Protein AF-A0A0B1RRY6-F1 (afdb_monomer)

Mean predicted aligned error: 17.83 Å

Foldseek 3Di:
DDPVVLPPDPVNVLCVDDPCVVVVVVVVVVVVPVVPPDDDDDDDDDDDDDDDDDPPCPVSNVVVVVVVVVVVVVVVVVVVVVVVCVVVVVVVVVVVVVVVVLVVLVVVLVVLCVVVVHDCVVLVVLLVCQQPDADDPVSLVVSLVVCVVRQPDPSSVVSVVSVLVSQCPDPSGDPSSVVSSVSSVVVNVVVVVVVVVVVVVVPPDDDDDPDDDDDDDDDDDPDPPDDD

Structure (mmCIF, N/CA/C/O backbone):
data_AF-A0A0B1RRY6-F1
#
_entry.id   AF-A0A0B1RRY6-F1
#
loop_
_atom_site.group_PDB
_atom_site.id
_atom_site.type_symbol
_atom_site.label_atom_id
_atom_site.label_alt_id
_atom_site.label_comp_id
_atom_site.label_asym_id
_atom_site.label_entity_id
_atom_site.label_seq_id
_atom_site.pdbx_PDB_ins_code
_atom_site.Cartn_x
_atom_site.Cartn_y
_atom_site.Cartn_z
_atom_site.occupancy
_atom_site.B_iso_or_equiv
_atom_site.auth_seq_id
_atom_site.auth_comp_id
_atom_site.auth_asym_id
_atom_site.auth_atom_id
_atom_site.pdbx_PDB_model_num
ATOM 1 N N . MET A 1 1 ? -66.369 -30.069 52.723 1.00 47.31 1 MET A N 1
ATOM 2 C CA . MET A 1 1 ? -65.310 -30.251 51.704 1.00 47.31 1 MET A CA 1
ATOM 3 C C . MET A 1 1 ? -64.072 -30.739 52.435 1.00 47.31 1 MET A C 1
ATOM 5 O O . MET A 1 1 ? -63.622 -30.046 53.333 1.00 47.31 1 MET A O 1
ATOM 9 N N . THR A 1 2 ? -63.626 -31.964 52.160 1.00 53.09 2 THR A N 1
ATOM 10 C CA . THR A 1 2 ? -62.568 -32.661 52.904 1.00 53.09 2 THR A CA 1
ATOM 11 C C . THR A 1 2 ? -61.187 -32.166 52.479 1.00 53.09 2 THR A C 1
ATOM 13 O O . THR A 1 2 ? -60.919 -32.049 51.283 1.00 53.09 2 THR A O 1
ATOM 16 N N . MET A 1 3 ? -60.326 -31.866 53.458 1.00 61.69 3 MET A N 1
ATOM 17 C CA . MET A 1 3 ? -58.949 -31.381 53.258 1.00 61.69 3 MET A CA 1
ATOM 18 C C . MET A 1 3 ? -58.135 -32.246 52.278 1.00 61.69 3 MET A C 1
ATOM 20 O O . MET A 1 3 ? -57.266 -31.734 51.584 1.00 61.69 3 MET A O 1
ATOM 24 N N . GLU A 1 4 ? -58.481 -33.526 52.140 1.00 60.34 4 GLU A N 1
ATOM 25 C CA . GLU A 1 4 ? -57.865 -34.484 51.212 1.00 60.34 4 GLU A CA 1
ATOM 26 C C . GLU A 1 4 ? -57.998 -34.109 49.726 1.00 60.34 4 GLU A C 1
ATOM 28 O O . GLU A 1 4 ? -57.181 -34.532 48.919 1.00 60.34 4 GLU A O 1
ATOM 33 N N . LYS A 1 5 ? -58.991 -33.297 49.328 1.00 66.44 5 LYS A N 1
ATOM 34 C CA . LYS A 1 5 ? -59.139 -32.856 47.921 1.00 66.44 5 LYS A CA 1
ATOM 35 C C . LYS A 1 5 ? -58.285 -31.635 47.564 1.00 66.44 5 LYS A C 1
ATOM 37 O O . LYS A 1 5 ? -58.267 -31.219 46.405 1.00 66.44 5 LYS A O 1
ATOM 42 N N . GLN A 1 6 ? -57.660 -31.012 48.560 1.00 66.62 6 GLN A N 1
ATOM 43 C CA . GLN A 1 6 ? -56.849 -29.802 48.405 1.00 66.62 6 GLN A CA 1
ATOM 44 C C . GLN A 1 6 ? -55.351 -30.104 48.480 1.00 66.62 6 GLN A C 1
ATOM 46 O O . GLN A 1 6 ? -54.553 -29.306 47.986 1.00 66.62 6 GLN A O 1
ATOM 51 N N . ASP A 1 7 ? -54.990 -31.259 49.042 1.00 63.22 7 ASP A N 1
ATOM 52 C CA . ASP A 1 7 ? -53.619 -31.741 49.112 1.00 63.22 7 ASP A CA 1
ATOM 53 C C . ASP A 1 7 ? -53.071 -32.049 47.706 1.00 63.22 7 ASP A C 1
ATOM 55 O O . ASP A 1 7 ? -53.762 -32.609 46.852 1.00 63.22 7 ASP A O 1
ATOM 59 N N . GLY A 1 8 ? -51.853 -31.589 47.421 1.00 66.94 8 GLY A N 1
ATOM 60 C CA . GLY A 1 8 ? -51.204 -31.738 46.110 1.00 66.94 8 GLY A CA 1
ATOM 61 C C . GLY A 1 8 ? -51.716 -30.833 44.975 1.00 66.94 8 GLY A C 1
ATOM 62 O O . GLY A 1 8 ? -51.145 -30.852 43.884 1.00 66.94 8 GLY A O 1
ATOM 63 N N . ASN A 1 9 ? -52.744 -30.001 45.188 1.00 75.75 9 ASN A N 1
ATOM 64 C CA . ASN A 1 9 ? -53.226 -29.080 44.154 1.00 75.75 9 ASN A CA 1
ATOM 65 C C . ASN A 1 9 ? -52.502 -27.718 44.240 1.00 75.75 9 ASN A C 1
ATOM 67 O O . ASN A 1 9 ? -52.650 -27.016 45.247 1.00 75.75 9 ASN A O 1
ATOM 71 N N . PRO A 1 10 ? -51.797 -27.264 43.181 1.00 73.62 10 PRO A N 1
ATOM 72 C CA . PRO A 1 10 ? -51.056 -26.000 43.202 1.00 73.62 10 PRO A CA 1
ATOM 73 C C . PRO A 1 10 ? -51.953 -24.784 43.474 1.00 73.62 10 PRO A C 1
ATOM 75 O O . PRO A 1 10 ? -51.494 -23.798 44.048 1.00 73.62 10 PRO A O 1
ATOM 78 N N . LYS A 1 11 ? -53.251 -24.869 43.148 1.00 75.44 11 LYS A N 1
ATOM 79 C CA . LYS A 1 11 ? -54.242 -23.827 43.455 1.00 75.44 11 LYS A CA 1
ATOM 80 C C . LYS A 1 11 ? -54.425 -23.610 44.959 1.00 75.44 11 LYS A C 1
ATOM 82 O O . LYS A 1 11 ? -54.739 -22.497 45.364 1.00 75.44 11 LYS A O 1
ATOM 87 N N . PHE A 1 12 ? -54.231 -24.644 45.776 1.00 77.12 12 PHE A N 1
ATOM 88 C CA . PHE A 1 12 ? -54.375 -24.594 47.234 1.00 77.12 12 PHE A CA 1
ATOM 89 C C . PHE A 1 12 ? -53.029 -24.667 47.964 1.00 77.12 12 PHE A C 1
ATOM 91 O O . PHE A 1 12 ? -53.007 -24.699 49.191 1.00 77.12 12 PHE A O 1
ATOM 98 N N . ALA A 1 13 ? -51.899 -24.620 47.248 1.00 72.81 13 ALA A N 1
ATOM 99 C CA . ALA A 1 13 ? -50.562 -24.667 47.847 1.00 72.81 13 ALA A CA 1
ATOM 100 C C . ALA A 1 13 ? -50.333 -23.556 48.887 1.00 72.81 13 ALA A C 1
ATOM 102 O O . ALA A 1 13 ? -49.589 -23.738 49.849 1.00 72.81 13 ALA A O 1
ATOM 103 N N . PHE A 1 14 ? -51.019 -22.417 48.751 1.00 80.56 14 PHE A N 1
ATOM 104 C CA . PHE A 1 14 ? -50.990 -21.343 49.742 1.00 80.56 14 PHE A CA 1
ATOM 105 C C . PHE A 1 14 ? -51.586 -21.746 51.103 1.00 80.56 14 PHE A C 1
ATOM 107 O O . PHE A 1 14 ? -51.388 -21.025 52.067 1.00 80.56 14 PHE A O 1
ATOM 114 N N . LEU A 1 15 ? -52.289 -22.870 51.245 1.00 77.50 15 LEU A N 1
ATOM 115 C CA . LEU A 1 15 ? -52.745 -23.376 52.547 1.00 77.50 15 LEU A CA 1
ATOM 116 C C . LEU A 1 15 ? -51.673 -24.216 53.258 1.00 77.50 15 LEU A C 1
ATOM 118 O O . LEU A 1 15 ? -51.667 -24.272 54.485 1.00 77.50 15 LEU A O 1
ATOM 122 N N . TYR A 1 16 ? -50.735 -24.800 52.504 1.00 78.25 16 TYR A N 1
ATOM 123 C CA . TYR A 1 16 ? -49.790 -25.822 52.973 1.00 78.25 16 TYR A CA 1
ATOM 124 C C . TYR A 1 16 ? -48.313 -25.397 52.849 1.00 78.25 16 TYR A C 1
ATOM 126 O O . TYR A 1 16 ? -47.438 -26.235 52.665 1.00 78.25 16 TYR A O 1
ATOM 134 N N . GLY A 1 17 ? -48.015 -24.094 52.937 1.00 73.25 17 GLY A N 1
ATOM 135 C CA . GLY A 1 17 ? -46.630 -23.589 52.928 1.00 73.25 17 GLY A CA 1
ATOM 136 C C . GLY A 1 17 ? -46.074 -23.166 51.561 1.00 73.25 17 GLY A C 1
ATOM 137 O O . GLY A 1 17 ? -44.865 -23.021 51.410 1.00 73.25 17 GLY A O 1
ATOM 138 N N . GLY A 1 18 ? -46.928 -22.948 50.558 1.00 73.38 18 GLY A N 1
ATOM 139 C CA . GLY A 1 18 ? -46.527 -22.372 49.270 1.00 73.38 18 GLY A CA 1
ATOM 140 C C . GLY A 1 18 ? -46.174 -20.871 49.328 1.00 73.38 18 GLY A C 1
ATOM 141 O O . GLY A 1 18 ? -46.368 -20.223 50.357 1.00 73.38 18 GLY A O 1
ATOM 142 N N . PRO A 1 19 ? -45.739 -20.272 48.200 1.00 68.56 19 PRO A N 1
ATOM 143 C CA . PRO A 1 19 ? -45.218 -18.895 48.134 1.00 68.56 19 PRO A CA 1
ATOM 144 C C . PRO A 1 19 ? -46.154 -17.802 48.676 1.00 68.56 19 PRO A C 1
ATOM 146 O O . PRO A 1 19 ? -45.697 -16.739 49.081 1.00 68.56 19 PRO A O 1
ATOM 149 N N . PHE A 1 20 ? -47.465 -18.059 48.693 1.00 76.12 20 PHE A N 1
ATOM 150 C CA . PHE A 1 20 ? -48.498 -17.121 49.145 1.00 76.12 20 PHE A CA 1
ATOM 151 C C . PHE A 1 20 ? -49.109 -17.486 50.512 1.00 76.12 20 PHE A C 1
ATOM 153 O O . PHE A 1 20 ? -50.103 -16.882 50.918 1.00 76.12 20 PHE A O 1
ATOM 160 N N . ASN A 1 21 ? -48.545 -18.467 51.228 1.00 76.75 21 ASN A N 1
ATOM 161 C CA . ASN A 1 21 ? -49.089 -18.957 52.500 1.00 76.75 21 ASN A CA 1
ATOM 162 C C . ASN A 1 21 ? -49.093 -17.892 53.596 1.00 76.75 21 ASN A C 1
ATOM 164 O O . ASN A 1 21 ? -50.122 -17.670 54.231 1.00 76.75 21 ASN A O 1
ATOM 168 N N . GLU A 1 22 ? -47.984 -17.175 53.749 1.00 71.31 22 GLU A N 1
ATOM 169 C CA . GLU A 1 22 ? -47.856 -16.105 54.741 1.00 71.31 22 GLU A CA 1
ATOM 170 C C . GLU A 1 22 ? -48.864 -14.972 54.499 1.00 71.31 22 GLU A C 1
ATOM 172 O O . GLU A 1 22 ? -49.541 -14.524 55.425 1.00 71.31 22 GLU A O 1
ATOM 177 N N . TYR A 1 23 ? -49.053 -14.569 53.237 1.00 75.69 23 TYR A N 1
ATOM 178 C CA . TYR A 1 23 ? -50.035 -13.543 52.875 1.00 75.69 23 TYR A CA 1
ATOM 179 C C . TYR A 1 23 ? -51.473 -13.984 53.184 1.00 75.69 23 TYR A C 1
ATOM 181 O O . TYR A 1 23 ? -52.255 -13.215 53.747 1.00 75.69 23 TYR A O 1
ATOM 189 N N . TYR A 1 24 ? -51.820 -15.236 52.873 1.00 78.69 24 TYR A N 1
ATOM 190 C CA . TYR A 1 24 ? -53.132 -15.789 53.207 1.00 78.69 24 TYR A CA 1
ATOM 191 C C . TYR A 1 24 ? -53.368 -15.835 54.725 1.00 78.69 24 TYR A C 1
ATOM 193 O O . TYR A 1 24 ? -54.411 -15.375 55.191 1.00 78.69 24 TYR A O 1
ATOM 201 N N . ARG A 1 25 ? -52.393 -16.319 55.511 1.00 75.06 25 ARG A N 1
ATOM 202 C CA . ARG A 1 25 ? -52.484 -16.363 56.984 1.00 75.06 25 ARG A CA 1
ATOM 203 C C . ARG A 1 25 ? -52.679 -14.973 57.583 1.00 75.06 25 ARG A C 1
ATOM 205 O O . ARG A 1 25 ? -53.487 -14.815 58.497 1.00 75.06 25 ARG A O 1
ATOM 212 N N . PHE A 1 26 ? -51.981 -13.971 57.051 1.00 79.19 26 PHE A N 1
ATOM 213 C CA . PHE A 1 26 ? -52.148 -12.579 57.458 1.00 79.19 26 PHE A CA 1
ATOM 214 C C . PHE A 1 26 ? -53.572 -12.066 57.190 1.00 79.19 26 PHE A C 1
ATOM 216 O O . PHE A 1 26 ? -54.220 -11.562 58.108 1.00 79.19 26 PHE A O 1
ATOM 223 N N . CYS A 1 27 ? -54.092 -12.251 55.971 1.00 73.44 27 CYS A N 1
ATOM 224 C CA . CYS A 1 27 ? -55.451 -11.821 55.620 1.00 73.44 27 CYS A CA 1
ATOM 225 C C . CYS A 1 27 ? -56.509 -12.498 56.502 1.00 73.44 27 CYS A C 1
ATOM 227 O O . CYS A 1 27 ? -57.414 -11.833 57.001 1.00 73.44 27 CYS A O 1
ATOM 229 N N . VAL A 1 28 ? -56.366 -13.807 56.740 1.00 74.94 28 VAL A N 1
ATOM 230 C CA . VAL A 1 28 ? -57.275 -14.578 57.601 1.00 74.94 28 VAL A CA 1
ATOM 231 C C . VAL A 1 28 ? -57.234 -14.076 59.043 1.00 74.94 28 VAL A C 1
ATOM 233 O O . VAL A 1 28 ? -58.286 -13.865 59.638 1.00 74.94 28 VAL A O 1
ATOM 236 N N . ASN A 1 29 ? -56.049 -13.830 59.606 1.00 71.38 29 ASN A N 1
ATOM 237 C CA . ASN A 1 29 ? -55.922 -13.300 60.967 1.00 71.38 29 ASN A CA 1
ATOM 238 C C . ASN A 1 29 ? -56.538 -11.904 61.107 1.00 71.38 29 ASN A C 1
ATOM 240 O O . ASN A 1 29 ? -57.189 -11.621 62.113 1.00 71.38 29 ASN A O 1
ATOM 244 N N . MET A 1 30 ? -56.371 -11.052 60.095 1.00 70.50 30 MET A N 1
ATOM 245 C CA . MET A 1 30 ? -56.977 -9.723 60.066 1.00 70.50 30 MET A CA 1
ATOM 246 C C . MET A 1 30 ? -58.509 -9.805 60.008 1.00 70.50 30 MET A C 1
ATOM 248 O O . MET A 1 30 ? -59.194 -9.051 60.695 1.00 70.50 30 MET A O 1
ATOM 252 N N . GLU A 1 31 ? -59.058 -10.755 59.253 1.00 73.00 31 GLU A N 1
ATOM 253 C CA . GLU A 1 31 ? -60.504 -10.980 59.189 1.00 73.00 31 GLU A CA 1
ATOM 254 C C . GLU A 1 31 ? -61.054 -11.593 60.494 1.00 73.00 31 GLU A C 1
ATOM 256 O O . GLU A 1 31 ? -62.099 -11.170 60.987 1.00 73.00 31 GLU A O 1
ATOM 261 N N . ILE A 1 32 ? -60.312 -12.508 61.136 1.00 71.62 32 ILE A N 1
ATOM 262 C CA . ILE A 1 32 ? -60.645 -13.055 62.466 1.00 71.62 32 ILE A CA 1
ATOM 263 C C . ILE A 1 32 ? -60.672 -11.946 63.527 1.00 71.62 32 ILE A C 1
ATOM 265 O O . ILE A 1 32 ? -61.549 -11.958 64.390 1.00 71.62 32 ILE A O 1
ATOM 269 N N . GLN A 1 33 ? -59.747 -10.983 63.465 1.00 63.47 33 GLN A N 1
ATOM 270 C CA . GLN A 1 33 ? -59.736 -9.822 64.362 1.00 63.47 33 GLN A CA 1
ATOM 271 C C . GLN A 1 33 ? -60.887 -8.846 64.101 1.00 63.47 33 GLN A C 1
ATOM 273 O O . GLN A 1 33 ? -61.333 -8.190 65.031 1.00 63.47 33 GLN A O 1
ATOM 278 N N . LYS A 1 34 ? -61.401 -8.752 62.871 1.00 67.19 34 LYS A N 1
ATOM 279 C CA . LYS A 1 34 ? -62.615 -7.965 62.592 1.00 67.19 34 LYS A CA 1
ATOM 280 C C . LYS A 1 34 ? -63.882 -8.651 63.103 1.00 67.19 34 LYS A C 1
ATOM 282 O O . LYS A 1 34 ? -64.819 -7.971 63.509 1.00 67.19 34 LYS A O 1
ATOM 287 N N . LEU A 1 35 ? -63.914 -9.986 63.082 1.00 64.44 35 LEU A N 1
ATOM 288 C CA . LEU A 1 35 ? -65.051 -10.792 63.545 1.00 64.44 35 LEU A CA 1
ATOM 289 C C . LEU A 1 35 ? -65.093 -10.934 65.072 1.00 64.44 35 LEU A C 1
ATOM 291 O O . LEU A 1 35 ? -66.170 -10.951 65.668 1.00 64.44 35 LEU A O 1
ATOM 295 N N . ARG A 1 36 ? -63.928 -11.026 65.722 1.00 65.06 36 ARG A N 1
ATOM 296 C CA . ARG A 1 36 ? -63.800 -10.918 67.177 1.00 65.06 36 ARG A CA 1
ATOM 297 C C . ARG A 1 36 ? -63.745 -9.434 67.519 1.00 65.06 36 ARG A C 1
ATOM 299 O O . ARG A 1 36 ? -62.669 -8.855 67.501 1.00 65.06 36 ARG A O 1
ATOM 306 N N . GLY A 1 37 ? -64.907 -8.830 67.776 1.00 57.19 37 GLY A N 1
ATOM 307 C CA . GLY A 1 37 ? -65.024 -7.440 68.235 1.00 57.19 37 GLY A CA 1
ATOM 308 C C . GLY A 1 37 ? -64.058 -7.081 69.384 1.00 57.19 37 GLY A C 1
ATOM 309 O O . GLY A 1 37 ? -63.410 -7.963 69.953 1.00 57.19 37 GLY A O 1
ATOM 310 N N . PRO A 1 38 ? -63.931 -5.786 69.722 1.00 52.97 38 PRO A N 1
ATOM 311 C CA . PRO A 1 38 ? -62.813 -5.265 70.506 1.00 52.97 38 PRO A CA 1
ATOM 312 C C . PRO A 1 38 ? -62.633 -6.015 71.840 1.00 52.97 38 PRO A C 1
ATOM 314 O O . PRO A 1 38 ? -63.626 -6.381 72.475 1.00 52.97 38 PRO A O 1
ATOM 317 N N . PRO A 1 39 ? -61.381 -6.260 72.275 1.00 53.47 39 PRO A N 1
ATOM 318 C CA . PRO A 1 39 ? -61.106 -6.978 73.515 1.00 53.47 39 PRO A CA 1
ATOM 319 C C . PRO A 1 39 ? -61.648 -6.209 74.738 1.00 53.47 39 PRO A C 1
ATOM 321 O O . PRO A 1 39 ? -61.797 -4.985 74.672 1.00 53.47 39 PRO A O 1
ATOM 324 N N . PRO A 1 40 ? -61.926 -6.892 75.869 1.00 46.97 40 PRO A N 1
ATOM 325 C CA . PRO A 1 40 ? -62.355 -6.234 77.101 1.00 46.97 40 PRO A CA 1
ATOM 326 C C . PRO A 1 40 ? -61.292 -5.231 77.588 1.00 46.97 40 PRO A C 1
ATOM 328 O O . PRO A 1 40 ? -60.097 -5.475 77.396 1.00 46.97 40 PRO A O 1
ATOM 331 N N . PRO A 1 41 ? -61.692 -4.120 78.231 1.00 39.19 41 PRO A N 1
ATOM 332 C CA . PRO A 1 41 ? -60.771 -3.057 78.614 1.00 39.19 41 PRO A CA 1
ATOM 333 C C . PRO A 1 41 ? -59.828 -3.512 79.739 1.00 39.19 41 PRO A C 1
ATOM 335 O O . PRO A 1 41 ? -60.268 -3.914 80.815 1.00 39.19 41 PRO A O 1
ATOM 338 N N . LEU A 1 42 ? -58.520 -3.418 79.490 1.00 46.19 42 LEU A N 1
ATOM 339 C CA . LEU A 1 42 ? -57.465 -3.448 80.511 1.00 46.19 42 LEU A CA 1
ATOM 340 C C . LEU A 1 42 ? -57.234 -2.022 81.074 1.00 46.19 42 LEU A C 1
ATOM 342 O O . LEU A 1 42 ? -57.639 -1.052 80.429 1.00 46.19 42 LEU A O 1
ATOM 346 N N . PRO A 1 43 ? -56.632 -1.869 82.275 1.00 39.94 43 PRO A N 1
ATOM 347 C CA . PRO A 1 43 ? -56.645 -0.627 83.062 1.00 39.94 43 PRO A CA 1
ATOM 348 C C . PRO A 1 43 ? -55.921 0.559 82.387 1.00 39.94 43 PRO A C 1
ATOM 350 O O . PRO A 1 43 ? -55.078 0.350 81.515 1.00 39.94 43 PRO A O 1
ATOM 353 N N . PRO A 1 44 ? -56.216 1.811 82.793 1.00 37.72 44 PRO A N 1
ATOM 354 C CA . PRO A 1 44 ? -55.869 3.005 82.028 1.00 37.72 44 PRO A CA 1
ATOM 355 C C . PRO A 1 44 ? -54.385 3.377 82.158 1.00 37.72 44 PRO A C 1
ATOM 357 O O . PRO A 1 44 ? -53.915 3.717 83.243 1.00 37.72 44 PRO A O 1
ATOM 360 N N . HIS A 1 45 ? -53.669 3.407 81.030 1.00 37.91 45 HIS A N 1
ATOM 361 C CA . HIS A 1 45 ? -52.440 4.189 80.885 1.00 37.91 45 HIS A CA 1
ATOM 362 C C . HIS A 1 45 ? -52.733 5.501 80.137 1.00 37.91 45 HIS A C 1
ATOM 364 O O . HIS A 1 45 ? -53.493 5.492 79.165 1.00 37.91 45 HIS A O 1
ATOM 370 N N . PRO A 1 46 ? -52.189 6.643 80.599 1.00 36.94 46 PRO A N 1
ATOM 371 C CA . PRO A 1 46 ? -52.574 7.951 80.096 1.00 36.94 46 PRO A CA 1
ATOM 372 C C . PRO A 1 46 ? -51.811 8.302 78.813 1.00 36.94 46 PRO A C 1
ATOM 374 O O . PRO A 1 46 ? -50.587 8.260 78.785 1.00 36.94 46 PRO A O 1
ATOM 377 N N . GLY A 1 47 ? -52.558 8.729 77.792 1.00 36.34 47 GLY A N 1
ATOM 378 C CA . GLY A 1 47 ? -52.061 9.558 76.693 1.00 36.34 47 GLY A CA 1
ATOM 379 C C . GLY A 1 47 ? -51.325 8.825 75.570 1.00 36.34 47 GLY A C 1
ATOM 380 O O . GLY A 1 47 ? -50.158 8.487 75.699 1.00 36.34 47 GLY A O 1
ATOM 381 N N . ASN A 1 48 ? -51.991 8.656 74.425 1.00 35.84 48 ASN A N 1
ATOM 382 C CA . ASN A 1 48 ? -51.580 9.274 73.157 1.00 35.84 48 ASN A CA 1
ATOM 383 C C . ASN A 1 48 ? -52.330 8.669 71.965 1.00 35.84 48 ASN A C 1
ATOM 385 O O . ASN A 1 48 ? -52.333 7.462 71.770 1.00 35.84 48 ASN A O 1
ATOM 389 N N . GLY A 1 49 ? -52.897 9.568 71.155 1.00 32.53 49 GLY A N 1
ATOM 390 C CA . GLY A 1 49 ? -52.844 9.548 69.693 1.00 32.53 49 GLY A CA 1
ATOM 391 C C . GLY A 1 49 ? -53.211 8.258 68.965 1.00 32.53 49 GLY A C 1
ATOM 392 O O . GLY A 1 49 ? -52.449 7.300 68.924 1.00 32.53 49 GLY A O 1
ATOM 393 N N . CYS A 1 50 ? -54.316 8.321 68.226 1.00 41.03 50 CYS A N 1
ATOM 394 C CA . CYS A 1 50 ? -54.539 7.484 67.055 1.00 41.03 50 CYS A CA 1
ATOM 395 C C . CYS A 1 50 ? -53.346 7.600 66.088 1.00 41.03 50 CYS A C 1
ATOM 397 O O . CYS A 1 50 ? -53.258 8.556 65.321 1.00 41.03 50 CYS A O 1
ATOM 399 N N . LEU A 1 51 ? -52.439 6.630 66.113 1.00 33.88 51 LEU A N 1
ATOM 400 C CA . LEU A 1 51 ? -51.450 6.392 65.070 1.00 33.88 51 LEU A CA 1
ATOM 401 C C . LEU A 1 51 ? -51.456 4.888 64.817 1.00 33.88 51 LEU A C 1
ATOM 403 O O . LEU A 1 51 ? -51.065 4.099 65.675 1.00 33.88 51 LEU A O 1
ATOM 407 N N . GLY A 1 52 ? -51.983 4.493 63.656 1.00 35.91 52 GLY A N 1
ATOM 408 C CA . GLY A 1 52 ? -51.901 3.111 63.198 1.00 35.91 52 GLY A CA 1
ATOM 409 C C . GLY A 1 52 ? -50.438 2.649 63.176 1.00 35.91 52 GLY A C 1
ATOM 410 O O . GLY A 1 52 ? -49.550 3.475 62.939 1.00 35.91 52 GLY A O 1
ATOM 411 N N . PRO A 1 53 ? -50.154 1.359 63.428 1.00 43.62 53 PRO A N 1
ATOM 412 C CA . PRO A 1 53 ? -48.789 0.858 63.367 1.00 43.62 53 PRO A CA 1
ATOM 413 C C . PRO A 1 53 ? -48.202 1.121 61.969 1.00 43.62 53 PRO A C 1
ATOM 415 O O . PRO A 1 53 ? -48.926 0.975 60.978 1.00 43.62 53 PRO A O 1
ATOM 418 N N . PRO A 1 54 ? -46.909 1.476 61.853 1.00 44.78 54 PRO A N 1
ATOM 419 C CA . PRO A 1 54 ? -46.234 1.519 60.562 1.00 44.78 54 PRO A CA 1
ATOM 420 C C . PRO A 1 54 ? -46.353 0.138 59.899 1.00 44.78 54 PRO A C 1
ATOM 422 O O . PRO A 1 54 ? -46.349 -0.870 60.616 1.00 44.78 54 PRO A O 1
ATOM 425 N N . PRO A 1 55 ? -46.440 0.040 58.561 1.00 50.31 55 PRO A N 1
ATOM 426 C CA . PRO A 1 55 ? -46.429 -1.252 57.898 1.00 50.31 55 PRO A CA 1
ATOM 427 C C . PRO A 1 55 ? -45.075 -1.905 58.181 1.00 50.31 55 PRO A C 1
ATOM 429 O O . PRO A 1 55 ? -44.041 -1.477 57.671 1.00 50.31 55 PRO A O 1
ATOM 432 N N . VAL A 1 56 ? -45.068 -2.917 59.045 1.00 51.75 56 VAL A N 1
ATOM 433 C CA . VAL A 1 56 ? -43.893 -3.752 59.278 1.00 51.75 56 VAL A CA 1
ATOM 434 C C . VAL A 1 56 ? -43.713 -4.574 58.006 1.00 51.75 56 VAL A C 1
ATOM 436 O O . VAL A 1 56 ? -44.384 -5.585 57.806 1.00 51.75 56 VAL A O 1
ATOM 439 N N . GLU A 1 57 ? -42.885 -4.076 57.087 1.00 52.75 57 GLU A N 1
ATOM 440 C CA . GLU A 1 57 ? -42.513 -4.779 55.862 1.00 52.75 57 GLU A CA 1
ATOM 441 C C . GLU A 1 57 ? -41.940 -6.143 56.261 1.00 52.75 57 GLU A C 1
ATOM 443 O O . GLU A 1 57 ? -40.877 -6.231 56.876 1.00 52.75 57 GLU A O 1
ATOM 448 N N . SER A 1 58 ? -42.691 -7.212 55.990 1.00 64.50 58 SER A N 1
ATOM 449 C CA . SER A 1 58 ? -42.302 -8.564 56.383 1.00 64.50 58 SER A CA 1
ATOM 450 C C . SER A 1 58 ? -40.946 -8.912 55.763 1.00 64.50 58 SER A C 1
ATOM 452 O O . SER A 1 58 ? -40.699 -8.603 54.598 1.00 64.50 58 SER A O 1
ATOM 454 N N . GLU A 1 59 ? -40.073 -9.595 56.504 1.00 68.81 59 GLU A N 1
ATOM 455 C CA . GLU A 1 59 ? -38.728 -10.002 56.054 1.00 68.81 59 GLU A CA 1
ATOM 456 C C . GLU A 1 59 ? -38.728 -10.698 54.680 1.00 68.81 59 GLU A C 1
ATOM 458 O O . GLU A 1 59 ? -37.812 -10.517 53.875 1.00 68.81 59 GLU A O 1
ATOM 463 N N . ALA A 1 60 ? -39.803 -11.427 54.368 1.00 72.31 60 ALA A N 1
ATOM 464 C CA . ALA A 1 60 ? -40.043 -12.038 53.065 1.00 72.31 60 ALA A CA 1
ATOM 465 C C . ALA A 1 60 ? -40.181 -11.016 51.916 1.00 72.31 60 ALA A C 1
ATOM 467 O O . ALA A 1 60 ? -39.636 -11.237 50.835 1.00 72.31 60 ALA A O 1
ATOM 468 N N . ILE A 1 61 ? -40.858 -9.884 52.144 1.00 74.94 61 ILE A N 1
ATOM 469 C CA . ILE A 1 61 ? -41.012 -8.792 51.168 1.00 74.94 61 ILE A CA 1
ATOM 470 C C . ILE A 1 61 ? -39.657 -8.120 50.930 1.00 74.94 61 ILE A C 1
ATOM 472 O O . ILE A 1 61 ? -39.267 -7.927 49.780 1.00 74.94 61 ILE A O 1
ATOM 476 N N . ARG A 1 62 ? -38.880 -7.875 51.994 1.00 77.00 62 ARG A N 1
ATOM 477 C CA . ARG A 1 62 ? -37.506 -7.352 51.885 1.00 77.00 62 ARG A CA 1
ATOM 478 C C . ARG A 1 62 ? -36.599 -8.267 51.065 1.00 77.00 62 ARG A C 1
ATOM 480 O O . ARG A 1 62 ? -35.869 -7.798 50.193 1.00 77.00 62 ARG A O 1
ATOM 487 N N . LYS A 1 63 ? -36.664 -9.578 51.313 1.00 78.69 63 LYS A N 1
ATOM 488 C CA . LYS A 1 63 ? -35.860 -10.576 50.594 1.00 78.69 63 LYS A CA 1
ATOM 489 C C . LYS A 1 63 ? -36.250 -10.664 49.114 1.00 78.69 63 LYS A C 1
ATOM 491 O O . LYS A 1 63 ? -35.372 -10.718 48.256 1.00 78.69 63 LYS A O 1
ATOM 496 N N . MET A 1 64 ? -37.548 -10.614 48.811 1.00 77.38 64 MET A N 1
ATOM 497 C CA . MET A 1 64 ? -38.059 -10.604 47.436 1.00 77.38 64 MET A CA 1
ATOM 498 C C . MET A 1 64 ? -37.684 -9.312 46.692 1.00 77.38 64 MET A C 1
ATOM 500 O O . MET A 1 64 ? -37.256 -9.365 45.540 1.00 77.38 64 MET A O 1
ATOM 504 N N . ASN A 1 65 ? -37.779 -8.158 47.358 1.00 81.88 65 ASN A N 1
ATOM 505 C CA . ASN A 1 65 ? -37.349 -6.872 46.808 1.00 81.88 65 ASN A CA 1
ATOM 506 C C . ASN A 1 65 ? -35.839 -6.862 46.520 1.00 81.88 65 ASN A C 1
ATOM 508 O O . ASN A 1 65 ? -35.430 -6.391 45.460 1.00 81.88 65 ASN A O 1
ATOM 512 N N . GLY A 1 66 ? -35.023 -7.471 47.388 1.00 85.88 66 GLY A N 1
ATOM 513 C CA . GLY A 1 66 ? -33.592 -7.668 47.139 1.00 85.88 66 GLY A CA 1
ATOM 514 C C . GLY A 1 66 ? -33.307 -8.529 45.902 1.00 85.88 66 GLY A C 1
ATOM 515 O O . GLY A 1 66 ? -32.492 -8.150 45.066 1.00 85.88 66 GLY A O 1
ATOM 516 N N . GLN A 1 67 ? -34.021 -9.648 45.728 1.00 88.12 67 GLN A N 1
ATOM 517 C CA . GLN A 1 67 ? -33.891 -10.497 44.531 1.00 88.12 67 GLN A CA 1
ATOM 518 C C . GLN A 1 67 ? -34.335 -9.779 43.249 1.00 88.12 67 GLN A C 1
ATOM 520 O O . GLN A 1 67 ? -33.697 -9.918 42.205 1.00 88.12 67 GLN A O 1
ATOM 525 N N . LYS A 1 68 ? -35.410 -8.988 43.323 1.00 85.12 68 LYS A N 1
ATOM 526 C CA . LYS A 1 68 ? -35.904 -8.176 42.206 1.00 85.12 68 LYS A CA 1
ATOM 527 C C . LYS A 1 68 ? -34.873 -7.139 41.765 1.00 85.12 68 LYS A C 1
ATOM 529 O O . LYS A 1 68 ? -34.690 -6.954 40.563 1.00 85.12 68 LYS A O 1
ATOM 534 N N . GLU A 1 69 ? -34.202 -6.492 42.712 1.00 92.38 69 GLU A N 1
ATOM 535 C CA . GLU A 1 69 ? -33.138 -5.534 42.407 1.00 92.38 69 GLU A CA 1
ATOM 536 C C . GLU A 1 69 ? -31.917 -6.229 41.795 1.00 92.38 69 GLU A C 1
ATOM 538 O O . GLU A 1 69 ? -31.366 -5.768 40.799 1.00 92.38 69 GLU A O 1
ATOM 543 N N . GLN A 1 70 ? -31.563 -7.409 42.306 1.00 93.50 70 GLN A N 1
ATOM 544 C CA . GLN A 1 70 ? -30.462 -8.206 41.772 1.00 93.50 70 GLN A CA 1
ATOM 545 C C . GLN A 1 70 ? -30.708 -8.640 40.315 1.00 93.50 70 GLN A C 1
ATOM 547 O O . GLN A 1 70 ? -29.808 -8.538 39.480 1.00 93.50 70 GLN A O 1
ATOM 552 N N . LEU A 1 71 ? -31.936 -9.056 39.980 1.00 92.94 71 LEU A N 1
ATOM 553 C CA . LEU A 1 71 ? -32.327 -9.353 38.597 1.00 92.94 71 LEU A CA 1
ATOM 554 C C . LEU A 1 71 ? -32.319 -8.100 37.711 1.00 92.94 71 LEU A C 1
ATOM 556 O O . LEU A 1 71 ? -31.882 -8.167 36.566 1.00 92.94 71 LEU A O 1
ATOM 560 N N . ARG A 1 72 ? -32.782 -6.952 38.220 1.00 94.56 72 ARG A N 1
ATOM 561 C CA . ARG A 1 72 ? -32.753 -5.678 37.476 1.00 94.56 72 ARG A CA 1
ATOM 562 C C . ARG A 1 72 ? -31.332 -5.242 37.147 1.00 94.56 72 ARG A C 1
ATOM 564 O O . ARG A 1 72 ? -31.077 -4.795 36.027 1.00 94.56 72 ARG A O 1
ATOM 571 N N . GLN A 1 73 ? -30.413 -5.423 38.089 1.00 94.62 73 GLN A N 1
ATOM 572 C CA . GLN A 1 73 ? -29.002 -5.147 37.869 1.00 94.62 73 GLN A CA 1
ATOM 573 C C . GLN A 1 73 ? -28.420 -6.084 36.803 1.00 94.62 73 GLN A C 1
ATOM 575 O O . GLN A 1 73 ? -27.801 -5.607 35.857 1.00 94.62 73 GLN A O 1
ATOM 580 N N . GLN A 1 74 ? -28.715 -7.388 36.873 1.00 95.06 74 GLN A N 1
ATOM 581 C CA . GLN A 1 74 ? -28.298 -8.344 35.838 1.00 95.06 74 GLN A CA 1
ATOM 582 C C . GLN A 1 74 ? -28.838 -7.993 34.448 1.00 95.06 74 GLN A C 1
ATOM 584 O O . GLN A 1 74 ? -28.092 -8.086 33.476 1.00 95.06 74 GLN A O 1
ATOM 589 N N . ILE A 1 75 ? -30.101 -7.566 34.341 1.00 93.88 75 ILE A N 1
ATOM 590 C CA . ILE A 1 75 ? -30.680 -7.116 33.066 1.00 93.88 75 ILE A CA 1
ATOM 591 C C . ILE A 1 75 ? -29.890 -5.918 32.542 1.00 93.88 75 ILE A C 1
ATOM 593 O O . ILE A 1 75 ? -29.392 -5.966 31.421 1.00 93.88 75 ILE A O 1
ATOM 597 N N . THR A 1 76 ? -29.684 -4.903 33.381 1.00 95.62 76 THR A N 1
ATOM 598 C CA . THR A 1 76 ? -28.945 -3.685 33.012 1.00 95.62 76 THR A CA 1
ATOM 599 C C . THR A 1 76 ? -27.524 -4.002 32.541 1.00 95.62 76 THR A C 1
ATOM 601 O O . THR A 1 76 ? -27.057 -3.467 31.533 1.00 95.62 76 THR A O 1
ATOM 604 N N . ASP A 1 77 ? -26.827 -4.893 33.243 1.00 95.19 77 ASP A N 1
ATOM 605 C CA . ASP A 1 77 ? -25.460 -5.280 32.896 1.00 95.19 77 ASP A CA 1
ATOM 606 C C . ASP A 1 77 ? -25.423 -6.126 31.614 1.00 95.19 77 ASP A C 1
ATOM 608 O O . ASP A 1 77 ? -24.545 -5.930 30.770 1.00 95.19 77 ASP A O 1
ATOM 612 N N . SER A 1 78 ? -26.412 -7.004 31.410 1.00 95.19 78 SER A N 1
ATOM 613 C CA . SER A 1 78 ? -26.548 -7.786 30.176 1.00 95.19 78 SER A CA 1
ATOM 614 C C . SER A 1 78 ? -26.859 -6.912 28.958 1.00 95.19 78 SER A C 1
ATOM 616 O O . SER A 1 78 ? -26.279 -7.123 27.894 1.00 95.19 78 SER A O 1
ATOM 618 N N . GLU A 1 79 ? -27.697 -5.884 29.116 1.00 95.44 79 GLU A N 1
ATOM 619 C CA . GLU A 1 79 ? -28.030 -4.923 28.062 1.00 95.44 79 GLU A CA 1
ATOM 620 C C . GLU A 1 79 ? -26.818 -4.065 27.698 1.00 95.44 79 GLU A C 1
ATOM 622 O O . GLU A 1 79 ? -26.544 -3.856 26.513 1.00 95.44 79 GLU A O 1
ATOM 627 N N . ARG A 1 80 ? -26.035 -3.622 28.694 1.00 94.75 80 ARG A N 1
ATOM 628 C CA . ARG A 1 80 ? -24.756 -2.938 28.444 1.00 94.75 80 ARG A CA 1
ATOM 629 C C . ARG A 1 80 ? -23.781 -3.823 27.681 1.00 94.75 80 ARG A C 1
ATOM 631 O O . ARG A 1 80 ? -23.152 -3.344 26.741 1.00 94.75 80 ARG A O 1
ATOM 638 N N . ASN A 1 81 ? -23.662 -5.090 28.065 1.00 95.31 81 ASN A N 1
ATOM 639 C CA . ASN A 1 81 ? -22.762 -6.026 27.399 1.00 95.31 81 ASN A CA 1
ATOM 640 C C . ASN A 1 81 ? -23.205 -6.301 25.951 1.00 95.31 81 ASN A C 1
ATOM 642 O O . ASN A 1 81 ? -22.407 -6.202 25.018 1.00 95.31 81 ASN A O 1
ATOM 646 N N . LEU A 1 82 ? -24.498 -6.561 25.737 1.00 94.88 82 LEU A N 1
ATOM 647 C CA . LEU A 1 82 ? -25.048 -6.775 24.399 1.00 94.88 82 LEU A CA 1
ATOM 648 C C . LEU A 1 82 ? -24.841 -5.547 23.508 1.00 94.88 82 LEU A C 1
ATOM 650 O O . LEU A 1 82 ? -24.430 -5.687 22.356 1.00 94.88 82 LEU A O 1
ATOM 654 N N . LYS A 1 83 ? -25.072 -4.348 24.052 1.00 94.50 83 LYS A N 1
ATOM 655 C CA . LYS A 1 83 ? -24.814 -3.093 23.348 1.00 94.50 83 LYS A CA 1
ATOM 656 C C . LYS A 1 83 ? -23.334 -2.933 23.000 1.00 94.50 83 LYS A C 1
ATOM 658 O O . LYS A 1 83 ? -23.024 -2.641 21.854 1.00 94.50 83 LYS A O 1
ATOM 663 N N . ALA A 1 84 ? -22.427 -3.211 23.936 1.00 93.75 84 ALA A N 1
ATOM 664 C CA . ALA A 1 84 ? -20.989 -3.153 23.679 1.00 93.75 84 ALA A CA 1
ATOM 665 C C . ALA A 1 84 ? -20.567 -4.096 22.537 1.00 93.75 84 ALA A C 1
ATOM 667 O O . ALA A 1 84 ? -19.799 -3.698 21.663 1.00 93.75 84 ALA A O 1
ATOM 668 N N . HIS A 1 85 ? -21.108 -5.318 22.489 1.00 91.00 85 HIS A N 1
ATOM 669 C CA . HIS A 1 85 ? -20.884 -6.228 21.364 1.00 91.00 85 HIS A CA 1
ATOM 670 C C . HIS A 1 85 ? -21.477 -5.701 20.053 1.00 91.00 85 HIS A C 1
ATOM 672 O O . HIS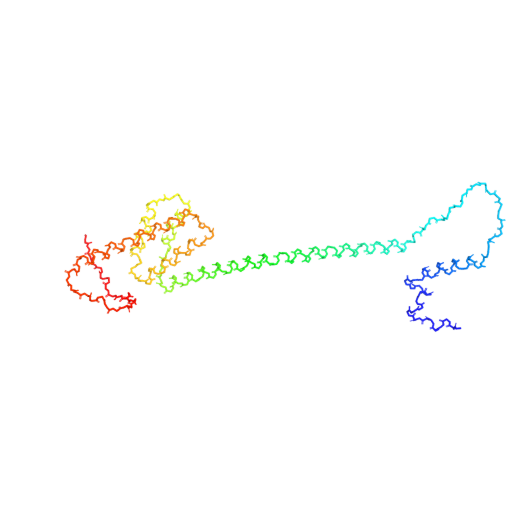 A 1 85 ? -20.814 -5.768 19.017 1.00 91.00 85 HIS A O 1
ATOM 678 N N . HIS A 1 86 ? -22.706 -5.183 20.084 1.00 93.56 86 HIS A N 1
ATOM 679 C CA . HIS A 1 86 ? -23.361 -4.631 18.900 1.00 93.56 86 HIS A CA 1
ATOM 680 C C . HIS A 1 86 ? -22.592 -3.440 18.317 1.00 93.56 86 HIS A C 1
ATOM 682 O O . HIS A 1 86 ? -22.470 -3.345 17.099 1.00 93.56 86 HIS A O 1
ATOM 688 N N . ASP A 1 87 ? -22.015 -2.598 19.174 1.00 92.69 87 ASP A N 1
ATOM 689 C CA . ASP A 1 87 ? -21.226 -1.433 18.776 1.00 92.69 87 ASP A CA 1
ATOM 690 C C . ASP A 1 87 ? -19.816 -1.836 18.286 1.00 92.69 87 ASP A C 1
ATOM 692 O O . ASP A 1 87 ? -19.289 -1.250 17.340 1.00 92.69 87 ASP A O 1
ATOM 696 N N . ALA A 1 88 ? -19.200 -2.868 18.877 1.00 93.56 88 ALA A N 1
ATOM 697 C CA . ALA A 1 88 ? -17.836 -3.292 18.539 1.00 93.56 88 ALA A CA 1
ATOM 698 C C . ALA A 1 88 ? -17.739 -4.173 17.277 1.00 93.56 88 ALA A C 1
ATOM 700 O O . ALA A 1 88 ? -16.764 -4.080 16.526 1.00 93.56 88 ALA A O 1
ATOM 701 N N . ILE A 1 89 ? -18.725 -5.045 17.029 1.00 94.38 89 ILE A N 1
ATOM 702 C CA . ILE A 1 89 ? -18.693 -5.999 15.905 1.00 94.38 89 ILE A CA 1
ATOM 703 C C . ILE A 1 89 ? -18.581 -5.302 14.533 1.00 94.38 89 ILE A C 1
ATOM 705 O O . ILE A 1 89 ? -17.764 -5.757 13.727 1.00 94.38 89 ILE A O 1
ATOM 709 N N . PRO A 1 90 ? -19.349 -4.238 14.221 1.00 94.44 90 PRO A N 1
ATOM 710 C CA . PRO A 1 90 ? -19.248 -3.532 12.945 1.00 94.44 90 PRO A CA 1
ATOM 711 C C . PRO A 1 90 ? -17.852 -2.955 12.701 1.00 94.44 90 PRO A C 1
ATOM 713 O O . PRO A 1 90 ? -17.262 -3.233 11.660 1.00 94.44 90 PRO A O 1
ATOM 716 N N . ALA A 1 91 ? -17.283 -2.256 13.689 1.00 92.69 91 ALA A N 1
ATOM 717 C CA . ALA A 1 91 ? -15.941 -1.683 13.589 1.00 92.69 91 ALA A CA 1
ATOM 718 C C . ALA A 1 91 ? -14.870 -2.769 13.381 1.00 92.69 91 ALA A C 1
ATOM 720 O O . ALA A 1 91 ? -13.973 -2.625 12.548 1.00 92.69 91 ALA A O 1
ATOM 721 N N . MET A 1 92 ? -14.988 -3.901 14.086 1.00 93.31 92 MET A N 1
ATOM 722 C CA . MET A 1 92 ? -14.075 -5.033 13.905 1.00 93.31 92 MET A CA 1
ATOM 723 C C . MET A 1 92 ? -14.194 -5.651 12.503 1.00 93.31 92 MET A C 1
ATOM 725 O O . MET A 1 92 ? -13.181 -6.022 11.907 1.00 93.31 92 MET A O 1
ATOM 729 N N . LYS A 1 93 ? -15.415 -5.753 11.961 1.00 94.50 93 LYS A N 1
ATOM 730 C CA . LYS A 1 93 ? -15.651 -6.246 10.596 1.00 94.50 93 LYS A CA 1
ATOM 731 C C . LYS A 1 93 ? -15.080 -5.298 9.546 1.00 94.50 93 LYS A C 1
ATOM 733 O O . LYS A 1 93 ? -14.419 -5.774 8.629 1.00 94.50 93 LYS A O 1
ATOM 738 N N . GLU A 1 94 ? -15.283 -3.990 9.682 1.00 93.06 94 GLU A N 1
ATOM 739 C CA . GLU A 1 94 ? -14.692 -3.000 8.771 1.00 93.06 94 GLU A CA 1
ATOM 740 C C . GLU A 1 94 ? -13.164 -3.070 8.782 1.00 93.06 94 GLU A C 1
ATOM 742 O O . GLU A 1 94 ? -12.546 -3.127 7.718 1.00 93.06 94 GLU A O 1
ATOM 747 N N . ALA A 1 95 ? -12.551 -3.165 9.966 1.00 91.69 95 ALA A N 1
ATOM 748 C CA . ALA A 1 95 ? -11.106 -3.320 10.088 1.00 91.69 95 ALA A CA 1
ATOM 749 C C . ALA A 1 95 ? -10.601 -4.622 9.435 1.00 91.69 95 ALA A C 1
ATOM 751 O O . ALA A 1 95 ? -9.597 -4.596 8.722 1.00 91.69 95 ALA A O 1
ATOM 752 N N . GLN A 1 96 ? -11.301 -5.749 9.623 1.00 94.50 96 GLN A N 1
ATOM 753 C CA . GLN A 1 96 ? -10.956 -7.015 8.960 1.00 94.50 96 GLN A CA 1
ATOM 754 C C . GLN A 1 96 ? -11.073 -6.924 7.437 1.00 94.50 96 GLN A C 1
ATOM 756 O O . GLN A 1 96 ? -10.180 -7.388 6.731 1.00 94.50 96 GLN A O 1
ATOM 761 N N . VAL A 1 97 ? -12.145 -6.317 6.922 1.00 95.25 97 VAL A N 1
ATOM 762 C CA . VAL A 1 97 ? -12.339 -6.139 5.477 1.00 95.25 97 VAL A CA 1
ATOM 763 C C . VAL A 1 97 ? -11.240 -5.249 4.898 1.00 95.25 97 VAL A C 1
ATOM 765 O O . VAL A 1 97 ? -10.636 -5.613 3.890 1.00 95.25 97 VAL A O 1
ATOM 768 N N . ALA A 1 98 ? -10.918 -4.132 5.554 1.00 91.19 98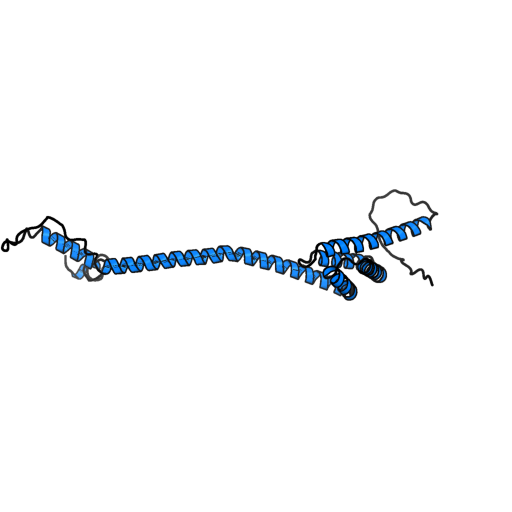 ALA A N 1
ATOM 769 C CA . ALA A 1 98 ? -9.840 -3.243 5.127 1.00 91.19 98 ALA A CA 1
ATOM 770 C C . ALA A 1 98 ? -8.483 -3.969 5.079 1.00 91.19 98 ALA A C 1
ATOM 772 O O . ALA A 1 98 ? -7.766 -3.878 4.082 1.00 91.19 98 ALA A O 1
ATOM 773 N N . GLN A 1 99 ? -8.155 -4.752 6.112 1.00 91.19 99 GLN A N 1
ATOM 774 C CA . GLN A 1 99 ? -6.927 -5.553 6.141 1.00 91.19 99 GLN A CA 1
ATOM 775 C C . GLN A 1 99 ? -6.905 -6.626 5.045 1.00 91.19 99 GLN A C 1
ATOM 777 O O . GLN A 1 99 ? -5.886 -6.797 4.376 1.00 91.19 99 GLN A O 1
ATOM 782 N N . ALA A 1 100 ? -8.022 -7.323 4.820 1.00 93.06 100 ALA A N 1
ATOM 783 C CA . ALA A 1 100 ? -8.129 -8.346 3.784 1.00 93.06 100 ALA A CA 1
ATOM 784 C C . ALA A 1 100 ? -7.929 -7.763 2.376 1.00 93.06 100 ALA A C 1
ATOM 786 O O . ALA A 1 100 ? -7.251 -8.374 1.548 1.00 93.06 100 ALA A O 1
ATOM 787 N N . ILE A 1 101 ? -8.461 -6.563 2.115 1.00 91.69 101 ILE A N 1
ATOM 788 C CA . ILE A 1 101 ? -8.242 -5.848 0.852 1.00 91.69 101 ILE A CA 1
ATOM 789 C C . ILE A 1 101 ? -6.749 -5.562 0.667 1.00 91.69 101 ILE A C 1
ATOM 791 O O . ILE A 1 101 ? -6.185 -5.995 -0.338 1.00 91.69 101 ILE A O 1
ATOM 795 N N . VAL A 1 102 ? -6.095 -4.922 1.643 1.00 90.19 102 VAL A N 1
ATOM 796 C CA . VAL A 1 102 ? -4.660 -4.577 1.573 1.00 90.19 102 VAL A CA 1
ATOM 797 C C . VAL A 1 102 ? -3.786 -5.819 1.372 1.00 90.19 102 VAL A C 1
ATOM 799 O O . VAL A 1 102 ? -2.877 -5.816 0.535 1.00 90.19 102 VAL A O 1
ATOM 802 N N . LEU A 1 103 ? -4.087 -6.904 2.090 1.00 90.50 103 LEU A N 1
ATOM 803 C CA . LEU A 1 103 ? -3.382 -8.174 1.936 1.00 90.50 103 LEU A CA 1
ATOM 804 C C . LEU A 1 103 ? -3.557 -8.731 0.519 1.00 90.50 103 LEU A C 1
ATOM 806 O O . LEU A 1 103 ? -2.575 -9.113 -0.114 1.00 90.50 103 LEU A O 1
ATOM 810 N N . SER A 1 104 ? -4.788 -8.735 0.002 1.00 91.44 104 SER A N 1
ATOM 811 C CA . SER A 1 104 ? -5.079 -9.244 -1.341 1.00 91.44 104 SER A CA 1
ATOM 812 C C . SER A 1 104 ? -4.409 -8.417 -2.444 1.00 91.44 104 SER A C 1
ATOM 814 O O . SER A 1 104 ? -3.935 -8.979 -3.430 1.00 91.44 104 SER A O 1
ATOM 816 N N . GLU A 1 105 ? -4.327 -7.093 -2.287 1.00 90.38 105 GLU A N 1
ATOM 817 C CA . GLU A 1 105 ? -3.641 -6.210 -3.235 1.00 90.38 105 GLU A CA 1
ATOM 818 C C . GLU A 1 105 ? -2.127 -6.449 -3.217 1.00 90.38 105 GLU A C 1
ATOM 820 O O . GLU A 1 105 ? -1.517 -6.591 -4.279 1.00 90.38 105 GLU A O 1
ATOM 825 N N . THR A 1 106 ? -1.538 -6.580 -2.025 1.00 89.94 106 THR A N 1
ATOM 826 C CA . THR A 1 106 ? -0.114 -6.911 -1.860 1.00 89.94 106 THR A CA 1
ATOM 827 C C . THR A 1 106 ? 0.214 -8.265 -2.488 1.00 89.94 106 THR A C 1
ATOM 829 O O . THR A 1 106 ? 1.160 -8.377 -3.264 1.00 89.94 106 THR A O 1
ATOM 832 N N . GLN A 1 107 ? -0.607 -9.286 -2.228 1.00 92.62 107 GLN A N 1
ATOM 833 C CA . GLN A 1 107 ? -0.431 -10.620 -2.806 1.00 92.62 107 GLN A CA 1
ATOM 834 C C . GLN A 1 107 ? -0.510 -10.600 -4.335 1.00 92.62 107 GLN A C 1
ATOM 836 O O . GLN A 1 107 ? 0.341 -11.195 -4.999 1.00 92.62 107 GLN A O 1
ATOM 841 N N . LYS A 1 108 ? -1.488 -9.882 -4.905 1.00 92.44 108 LYS A N 1
ATOM 842 C CA . LYS A 1 108 ? -1.600 -9.704 -6.361 1.00 92.44 108 LYS A CA 1
ATOM 843 C C . LYS A 1 108 ? -0.355 -9.037 -6.940 1.00 92.44 108 LYS A C 1
ATOM 845 O O . LYS A 1 108 ? 0.142 -9.491 -7.967 1.00 92.44 108 LYS A O 1
ATOM 850 N N . MET A 1 109 ? 0.167 -8.002 -6.281 1.00 92.31 109 MET A N 1
ATOM 851 C CA . MET A 1 109 ? 1.396 -7.329 -6.708 1.00 92.31 109 MET A CA 1
ATOM 852 C C . MET A 1 109 ? 2.585 -8.295 -6.735 1.00 92.31 109 MET A C 1
ATOM 854 O O . MET A 1 109 ? 3.255 -8.420 -7.760 1.00 92.31 109 MET A O 1
ATOM 858 N N . THR A 1 110 ? 2.810 -9.039 -5.648 1.00 90.12 110 THR A N 1
ATOM 859 C CA . THR A 1 110 ? 3.880 -10.046 -5.580 1.00 90.12 110 THR A CA 1
ATOM 860 C C . THR A 1 110 ? 3.731 -11.105 -6.672 1.00 90.12 110 THR A C 1
ATOM 862 O O . THR A 1 110 ? 4.717 -11.483 -7.303 1.00 90.12 110 THR A O 1
ATOM 865 N N . GLN A 1 111 ? 2.503 -11.552 -6.943 1.00 92.75 111 GLN A N 1
ATOM 866 C CA . GLN A 1 111 ? 2.234 -12.543 -7.981 1.00 92.75 111 GLN A CA 1
ATOM 867 C C . GLN A 1 111 ? 2.530 -12.008 -9.390 1.00 92.75 111 GLN A C 1
ATOM 869 O O . GLN A 1 111 ? 3.134 -12.715 -10.192 1.00 92.75 111 GLN A O 1
ATOM 874 N N . ILE A 1 112 ? 2.157 -10.761 -9.694 1.00 91.12 112 ILE A N 1
ATOM 875 C CA . ILE A 1 112 ? 2.462 -10.121 -10.984 1.00 91.12 112 ILE A CA 1
ATOM 876 C C . ILE A 1 112 ? 3.979 -10.018 -11.192 1.00 91.12 112 ILE A C 1
ATOM 878 O O . ILE A 1 112 ? 4.474 -10.391 -12.256 1.00 91.12 112 ILE A O 1
ATOM 882 N N . LEU A 1 113 ? 4.721 -9.568 -10.176 1.00 90.88 113 LEU A N 1
ATOM 883 C CA . LEU A 1 113 ? 6.183 -9.454 -10.234 1.00 90.88 113 LEU A CA 1
ATOM 884 C C . LEU A 1 113 ? 6.855 -10.816 -10.459 1.00 90.88 113 LEU A C 1
ATOM 886 O O . LEU A 1 113 ? 7.742 -10.934 -11.306 1.00 90.88 113 LEU A O 1
ATOM 890 N N . ALA A 1 114 ? 6.385 -11.853 -9.759 1.00 90.81 114 ALA A N 1
ATOM 891 C CA . ALA A 1 114 ? 6.877 -13.219 -9.920 1.00 90.81 114 ALA A CA 1
ATOM 892 C C . ALA A 1 114 ? 6.591 -13.775 -11.325 1.00 90.81 114 ALA A C 1
ATOM 894 O O . ALA A 1 114 ? 7.476 -14.361 -11.947 1.00 90.81 114 ALA A O 1
ATOM 895 N N . ASN A 1 115 ? 5.388 -13.543 -11.859 1.00 91.38 115 ASN A N 1
ATOM 896 C CA . ASN A 1 115 ? 4.987 -14.029 -13.183 1.00 91.38 115 ASN A CA 1
ATOM 897 C C . ASN A 1 115 ? 5.836 -13.442 -14.318 1.00 91.38 115 ASN A C 1
ATOM 899 O O . ASN A 1 115 ? 6.049 -14.104 -15.332 1.00 91.38 115 ASN A O 1
ATOM 903 N N . VAL A 1 116 ? 6.303 -12.202 -14.162 1.00 91.81 116 VAL A N 1
ATOM 904 C CA . VAL A 1 116 ? 7.134 -11.511 -15.161 1.00 91.81 116 VAL A CA 1
ATOM 905 C C . VAL A 1 116 ? 8.633 -11.672 -14.860 1.00 91.81 116 VAL A C 1
ATOM 907 O O . VAL A 1 116 ? 9.467 -11.218 -15.638 1.00 91.81 116 VAL A O 1
ATOM 910 N N . ASN A 1 117 ? 8.987 -12.367 -13.770 1.00 91.50 117 ASN A N 1
ATOM 911 C CA . ASN A 1 117 ? 10.359 -12.541 -13.288 1.00 91.50 117 ASN A CA 1
ATOM 912 C C . ASN A 1 117 ? 11.112 -11.200 -13.210 1.00 91.50 117 ASN A C 1
ATOM 914 O O . ASN A 1 117 ? 12.217 -11.042 -13.732 1.00 91.50 117 ASN A O 1
ATOM 918 N N . PHE A 1 118 ? 10.453 -10.202 -12.617 1.00 91.56 118 PHE A N 1
ATOM 919 C CA . PHE A 1 118 ? 10.957 -8.838 -12.534 1.00 91.56 118 PHE A CA 1
ATOM 920 C C . PHE A 1 118 ? 11.345 -8.498 -11.097 1.00 91.56 118 PHE A C 1
ATOM 922 O O . PHE A 1 118 ? 10.482 -8.352 -10.229 1.00 91.56 118 PHE A O 1
ATOM 929 N N . ASP A 1 119 ? 12.647 -8.356 -10.849 1.00 92.75 119 ASP A N 1
ATOM 930 C CA . ASP A 1 119 ? 13.150 -7.920 -9.549 1.00 92.75 119 ASP A CA 1
ATOM 931 C C . ASP A 1 119 ? 13.027 -6.399 -9.403 1.00 92.75 119 ASP A C 1
ATOM 933 O O . ASP A 1 119 ? 13.781 -5.620 -9.987 1.00 92.75 119 ASP A O 1
ATOM 937 N N . VAL A 1 120 ? 12.054 -5.980 -8.597 1.00 94.31 120 VAL A N 1
ATOM 938 C CA . VAL A 1 120 ? 11.783 -4.569 -8.300 1.00 94.31 120 VAL A CA 1
ATOM 939 C C . VAL A 1 120 ? 12.477 -4.086 -7.021 1.00 94.31 120 VAL A C 1
ATOM 941 O O . VAL A 1 120 ? 12.381 -2.907 -6.674 1.00 94.31 120 VAL A O 1
ATOM 944 N N . SER A 1 121 ? 13.199 -4.961 -6.315 1.00 94.50 121 SER A N 1
ATOM 945 C CA . SER A 1 121 ? 13.829 -4.650 -5.022 1.00 94.50 121 SER A CA 1
ATOM 946 C C . SER A 1 121 ? 14.769 -3.435 -5.068 1.00 94.50 121 SER A C 1
ATOM 948 O O . SER A 1 121 ? 14.678 -2.595 -4.167 1.00 94.50 121 SER A O 1
ATOM 950 N N . PRO A 1 122 ? 15.616 -3.249 -6.106 1.00 95.94 122 PRO A N 1
ATOM 951 C CA . PRO A 1 122 ? 16.489 -2.077 -6.186 1.00 95.94 122 PRO A CA 1
ATOM 952 C C . PRO A 1 122 ? 15.708 -0.762 -6.282 1.00 95.94 122 PRO A C 1
ATOM 954 O O . PRO A 1 122 ? 16.054 0.216 -5.621 1.00 95.94 122 PRO A O 1
ATOM 957 N N . LEU A 1 123 ? 14.619 -0.744 -7.060 1.00 96.38 123 LEU A N 1
ATOM 958 C CA . LEU A 1 123 ? 13.723 0.410 -7.129 1.00 96.38 123 LEU A CA 1
ATOM 959 C C . LEU A 1 123 ? 13.008 0.626 -5.794 1.00 96.38 123 LEU A C 1
ATOM 961 O O . LEU A 1 123 ? 12.902 1.763 -5.342 1.00 96.38 123 LEU A O 1
ATOM 965 N N . GLY A 1 124 ? 12.559 -0.452 -5.146 1.00 95.00 124 GLY A N 1
ATOM 966 C CA . GLY A 1 124 ? 11.956 -0.413 -3.813 1.00 95.00 124 GLY A CA 1
ATOM 967 C C . GLY A 1 124 ? 12.835 0.311 -2.795 1.00 95.00 124 GLY A C 1
ATOM 968 O O . GLY A 1 124 ? 12.363 1.249 -2.160 1.00 95.00 124 GLY A O 1
ATOM 969 N N . ALA A 1 125 ? 14.125 -0.021 -2.732 1.00 95.00 125 ALA A N 1
ATOM 970 C CA . ALA A 1 125 ? 15.066 0.629 -1.818 1.00 95.00 125 ALA A CA 1
ATOM 971 C C . ALA A 1 125 ? 15.196 2.145 -2.064 1.00 95.00 125 ALA A C 1
ATOM 973 O O . ALA A 1 125 ? 15.251 2.929 -1.115 1.00 95.00 125 ALA A O 1
ATOM 974 N N . ILE A 1 126 ? 15.204 2.580 -3.330 1.00 94.38 126 ILE A N 1
ATOM 975 C CA . ILE A 1 126 ? 15.238 4.011 -3.678 1.00 94.38 126 ILE A CA 1
ATOM 976 C C . ILE A 1 126 ? 13.925 4.694 -3.257 1.00 94.38 126 ILE A C 1
ATOM 978 O O . ILE A 1 126 ? 13.940 5.800 -2.712 1.00 94.38 126 ILE A O 1
ATOM 982 N N . LEU A 1 127 ? 12.782 4.034 -3.470 1.00 94.31 127 LEU A N 1
ATOM 983 C CA . LEU A 1 127 ? 11.470 4.546 -3.066 1.00 94.31 127 LEU A CA 1
ATOM 984 C C . LEU A 1 127 ? 11.326 4.639 -1.541 1.00 94.31 127 LEU A C 1
ATOM 986 O O . LEU A 1 127 ? 10.741 5.599 -1.047 1.00 94.31 127 LEU A O 1
ATOM 990 N N . ASP A 1 128 ? 11.895 3.703 -0.786 1.00 93.56 128 ASP A N 1
ATOM 991 C CA . ASP A 1 128 ? 11.885 3.742 0.680 1.00 93.56 128 ASP A CA 1
ATOM 992 C C . ASP A 1 128 ? 12.699 4.929 1.215 1.00 93.56 128 ASP A C 1
ATOM 994 O O . ASP A 1 128 ? 12.280 5.614 2.155 1.00 93.56 128 ASP A O 1
ATOM 998 N N . GLN A 1 129 ? 13.822 5.249 0.564 1.00 92.69 129 GLN A N 1
ATOM 999 C CA . GLN A 1 129 ? 14.583 6.470 0.849 1.00 92.69 129 GLN A CA 1
ATOM 1000 C C . GLN A 1 129 ? 13.789 7.734 0.496 1.00 92.69 129 GLN A C 1
ATOM 1002 O O . GLN A 1 129 ? 13.809 8.701 1.256 1.00 92.69 129 GLN A O 1
ATOM 1007 N N . LEU A 1 130 ? 13.045 7.728 -0.615 1.00 92.44 130 LEU A N 1
ATOM 1008 C CA . LEU A 1 130 ? 12.142 8.830 -0.973 1.00 92.44 130 LEU A CA 1
ATOM 1009 C C . LEU A 1 130 ? 10.971 8.992 0.004 1.00 92.44 130 LEU A C 1
ATOM 1011 O O . LEU A 1 130 ? 10.454 10.102 0.125 1.00 92.44 130 LEU A O 1
ATOM 1015 N N . ASN A 1 131 ? 10.531 7.915 0.663 1.00 90.38 131 ASN A N 1
ATOM 1016 C CA . ASN A 1 131 ? 9.425 7.961 1.619 1.00 90.38 131 ASN A CA 1
ATOM 1017 C C . ASN A 1 131 ? 9.866 8.411 3.019 1.00 90.38 131 ASN A C 1
ATOM 1019 O O . ASN A 1 131 ? 9.104 9.070 3.721 1.00 90.38 131 ASN A O 1
ATOM 1023 N N . THR A 1 132 ? 11.098 8.083 3.416 1.00 89.00 132 THR A N 1
ATOM 1024 C CA . THR A 1 132 ? 11.654 8.419 4.740 1.00 89.00 132 THR A CA 1
ATOM 1025 C C . THR A 1 132 ? 12.460 9.723 4.757 1.00 89.00 132 THR A C 1
ATOM 1027 O O . THR A 1 132 ? 12.599 10.348 5.809 1.00 89.00 132 THR A O 1
ATOM 1030 N N . GLY A 1 133 ? 13.001 10.149 3.612 1.00 78.56 133 GLY A N 1
ATOM 1031 C CA . GLY A 1 133 ? 13.855 11.330 3.472 1.00 78.56 133 GLY A CA 1
ATOM 1032 C C . GLY A 1 133 ? 13.146 12.575 2.922 1.00 78.56 133 GLY A C 1
ATOM 1033 O O . GLY A 1 133 ? 12.023 12.531 2.426 1.00 78.56 133 GLY A O 1
ATOM 1034 N N . LYS A 1 134 ? 13.835 13.725 2.971 1.00 66.94 134 LYS A N 1
ATOM 1035 C CA . LYS A 1 134 ? 13.412 14.945 2.257 1.00 66.94 134 LYS A CA 1
ATOM 1036 C C . LYS A 1 134 ? 13.605 14.757 0.745 1.00 66.94 134 LYS A C 1
ATOM 1038 O O . LYS A 1 134 ? 14.551 14.094 0.328 1.00 66.94 134 LYS A O 1
ATOM 1043 N N . CYS A 1 135 ? 12.728 15.371 -0.056 1.00 63.44 135 CYS A N 1
ATOM 1044 C CA . CYS A 1 135 ? 12.768 15.359 -1.523 1.00 63.44 135 CYS A CA 1
ATOM 1045 C C . CYS A 1 135 ? 14.188 15.612 -2.050 1.00 63.44 135 CYS A C 1
ATOM 1047 O O . CYS A 1 135 ? 14.720 16.715 -1.919 1.00 63.44 135 CYS A O 1
ATOM 1049 N N . SER A 1 136 ? 14.793 14.583 -2.643 1.00 78.19 136 SER A N 1
ATOM 1050 C CA . SER A 1 136 ? 16.066 14.717 -3.334 1.00 78.19 136 SER A CA 1
ATOM 1051 C C . SER A 1 136 ? 15.843 14.498 -4.821 1.00 78.19 136 SER A C 1
ATOM 1053 O O . SER A 1 136 ? 15.463 13.409 -5.261 1.00 78.19 136 SER A O 1
ATOM 1055 N N . LYS A 1 137 ? 16.109 15.550 -5.600 1.00 89.25 137 LYS A N 1
ATOM 1056 C CA . LYS A 1 137 ? 16.137 15.520 -7.067 1.00 89.25 137 LYS A CA 1
ATOM 1057 C C . LYS A 1 137 ? 17.008 14.369 -7.586 1.00 89.25 137 LYS A C 1
ATOM 1059 O O . LYS A 1 137 ? 16.689 13.776 -8.614 1.00 89.25 137 LYS A O 1
ATOM 1064 N N . ASP A 1 138 ? 18.061 14.015 -6.850 1.00 91.94 138 ASP A N 1
ATOM 1065 C CA . ASP A 1 138 ? 18.958 12.914 -7.197 1.00 91.94 138 ASP A CA 1
ATOM 1066 C C . ASP A 1 138 ? 18.273 11.552 -7.083 1.00 91.94 138 ASP A C 1
ATOM 1068 O O . ASP A 1 138 ? 18.434 10.716 -7.970 1.00 91.94 138 ASP A O 1
ATOM 1072 N N . LEU A 1 139 ? 17.448 11.330 -6.055 1.00 93.62 139 LEU A N 1
ATOM 1073 C CA . LEU A 1 139 ? 16.696 10.080 -5.896 1.00 93.62 139 LEU A CA 1
ATOM 1074 C C . LEU A 1 139 ? 15.599 9.940 -6.958 1.00 93.62 139 LEU A C 1
ATOM 1076 O O . LEU A 1 139 ? 15.405 8.851 -7.500 1.00 93.62 139 LEU A O 1
ATOM 1080 N N . VAL A 1 140 ? 14.932 11.042 -7.318 1.00 93.38 140 VAL A N 1
ATOM 1081 C CA . VAL A 1 140 ? 13.971 11.073 -8.438 1.00 93.38 140 VAL A CA 1
ATOM 1082 C C . VAL A 1 140 ? 14.678 10.734 -9.755 1.00 93.38 140 VAL A C 1
ATOM 1084 O O . VAL A 1 140 ? 14.245 9.847 -10.492 1.00 93.38 140 VAL A O 1
ATOM 1087 N N . SER A 1 141 ? 15.821 11.375 -10.017 1.00 94.38 141 SER A N 1
ATOM 1088 C CA . SER A 1 141 ? 16.646 11.133 -11.205 1.00 94.38 141 SER A CA 1
ATOM 1089 C C . SER A 1 141 ? 17.171 9.692 -11.272 1.00 94.38 141 SER A C 1
ATOM 1091 O O . SER A 1 141 ? 17.144 9.068 -12.336 1.00 94.38 141 SER A O 1
ATOM 1093 N N . THR A 1 142 ? 17.596 9.139 -10.133 1.00 94.75 142 THR A N 1
ATOM 1094 C CA . THR A 1 142 ? 18.090 7.758 -10.010 1.00 94.75 142 THR A CA 1
ATOM 1095 C C . THR A 1 142 ? 16.967 6.748 -10.236 1.00 94.75 142 THR A C 1
ATOM 1097 O O . THR A 1 142 ? 17.150 5.800 -10.998 1.00 94.75 142 THR A O 1
ATOM 1100 N N . SER A 1 143 ? 15.781 6.990 -9.665 1.00 95.56 143 SER A N 1
ATOM 1101 C CA . SER A 1 143 ? 14.586 6.160 -9.888 1.00 95.56 143 SER A CA 1
ATOM 1102 C C . SER A 1 143 ? 14.212 6.125 -11.369 1.00 95.56 143 SER A C 1
ATOM 1104 O O . SER A 1 143 ? 14.060 5.050 -11.945 1.00 95.56 143 SER A O 1
ATOM 1106 N N . ARG A 1 144 ? 14.134 7.297 -12.017 1.00 94.62 144 ARG A N 1
ATOM 1107 C CA . ARG A 1 144 ? 13.860 7.408 -13.458 1.00 94.62 144 ARG A CA 1
ATOM 1108 C C . ARG A 1 144 ? 14.877 6.627 -14.286 1.00 94.62 144 ARG A C 1
ATOM 1110 O O . ARG A 1 144 ? 14.481 5.885 -15.183 1.00 94.62 144 ARG A O 1
ATOM 1117 N N . LYS A 1 145 ? 16.174 6.793 -13.999 1.00 95.00 145 LYS A N 1
ATOM 1118 C CA . LYS A 1 145 ? 17.249 6.089 -14.713 1.00 95.00 145 LYS A CA 1
ATOM 1119 C C . LYS A 1 145 ? 17.083 4.573 -14.595 1.00 95.00 145 LYS A C 1
ATOM 1121 O O . LYS A 1 145 ? 17.102 3.890 -15.615 1.00 95.00 145 LYS A O 1
ATOM 1126 N N . TRP A 1 146 ? 16.837 4.071 -13.386 1.00 96.50 146 TRP A N 1
ATOM 1127 C CA . TRP A 1 146 ? 16.614 2.645 -13.159 1.00 96.50 146 TRP A CA 1
ATOM 1128 C C . TRP A 1 146 ? 15.417 2.122 -13.963 1.00 96.50 146 TRP A C 1
ATOM 1130 O O . TRP A 1 146 ? 15.543 1.122 -14.670 1.00 96.50 146 TRP A O 1
ATOM 1140 N N . ILE A 1 147 ? 14.282 2.832 -13.920 1.00 95.94 147 ILE A N 1
ATOM 1141 C CA . ILE A 1 147 ? 13.073 2.460 -14.669 1.00 95.94 147 ILE A CA 1
ATOM 1142 C C . ILE A 1 147 ? 13.371 2.412 -16.171 1.00 95.94 147 ILE A C 1
ATOM 1144 O O . ILE A 1 147 ? 12.989 1.458 -16.844 1.00 95.94 147 ILE A O 1
ATOM 1148 N N . PHE A 1 148 ? 14.082 3.407 -16.699 1.00 93.00 148 PHE A N 1
ATOM 1149 C CA . PHE A 1 148 ? 14.436 3.455 -18.114 1.00 93.00 148 PHE A CA 1
ATOM 1150 C C . PHE A 1 148 ? 15.324 2.276 -18.546 1.00 93.00 148 PHE A C 1
ATOM 1152 O O . PHE A 1 148 ? 15.091 1.689 -19.601 1.00 93.00 148 PHE A O 1
ATOM 1159 N N . GLU A 1 149 ? 16.312 1.906 -17.729 1.00 94.25 149 GLU A N 1
ATOM 1160 C CA . GLU A 1 149 ? 17.263 0.831 -18.038 1.00 94.25 149 GLU A CA 1
ATOM 1161 C C . GLU A 1 149 ? 16.628 -0.566 -17.962 1.00 94.25 149 GLU A C 1
ATOM 1163 O O . GLU A 1 149 ? 16.945 -1.425 -18.789 1.00 94.25 149 GLU A O 1
ATOM 1168 N N . HIS A 1 150 ? 15.705 -0.784 -17.020 1.00 93.06 150 HIS A N 1
ATOM 1169 C CA . HIS A 1 150 ? 15.176 -2.115 -16.704 1.00 93.06 150 HIS A CA 1
ATOM 1170 C C . HIS A 1 150 ? 13.778 -2.372 -17.295 1.00 93.06 150 HIS A C 1
ATOM 1172 O O . HIS A 1 150 ? 13.435 -3.520 -17.570 1.00 93.06 150 HIS A O 1
ATOM 1178 N N . CYS A 1 151 ? 12.973 -1.335 -17.566 1.00 93.81 151 CYS A N 1
ATOM 1179 C CA . CYS A 1 151 ? 11.597 -1.472 -18.075 1.00 93.81 151 CYS A CA 1
ATOM 1180 C C . CYS A 1 151 ? 11.518 -1.257 -19.597 1.00 93.81 151 CYS A C 1
ATOM 1182 O O . CYS A 1 151 ? 10.903 -0.311 -20.106 1.00 93.81 151 CYS A O 1
ATOM 1184 N N . GLN A 1 152 ? 12.162 -2.152 -20.347 1.00 90.00 152 GLN A N 1
ATOM 1185 C CA . GLN A 1 152 ? 12.330 -2.007 -21.800 1.00 90.00 152 GLN A CA 1
ATOM 1186 C C . GLN A 1 152 ? 11.131 -2.494 -22.629 1.00 90.00 152 GLN A C 1
ATOM 1188 O O . GLN A 1 152 ? 10.995 -2.120 -23.794 1.00 90.00 152 GLN A O 1
ATOM 1193 N N . THR A 1 153 ? 10.248 -3.305 -22.046 1.00 90.12 153 THR A N 1
ATOM 1194 C CA . THR A 1 153 ? 9.063 -3.854 -22.721 1.00 90.12 153 THR A CA 1
ATOM 1195 C C . THR A 1 153 ? 7.787 -3.228 -22.176 1.00 90.12 153 THR A C 1
ATOM 1197 O O . THR A 1 153 ? 7.746 -2.803 -21.025 1.00 90.12 153 THR A O 1
ATOM 1200 N N . ASP A 1 154 ? 6.717 -3.217 -22.972 1.00 89.81 154 ASP A N 1
ATOM 1201 C CA . ASP A 1 154 ? 5.416 -2.690 -22.527 1.00 89.81 154 ASP A CA 1
ATOM 1202 C C . ASP A 1 154 ? 4.888 -3.419 -21.286 1.00 89.81 154 ASP A C 1
ATOM 1204 O O . ASP A 1 154 ? 4.337 -2.790 -20.391 1.00 89.81 154 ASP A O 1
ATOM 1208 N N . GLN A 1 155 ? 5.153 -4.726 -21.183 1.00 91.00 155 GLN A N 1
ATOM 1209 C CA . GLN A 1 155 ? 4.790 -5.523 -20.013 1.00 91.00 155 GLN A CA 1
ATOM 1210 C C . GLN A 1 155 ? 5.519 -5.033 -18.755 1.00 91.00 155 GLN A C 1
ATOM 1212 O O . GLN A 1 155 ? 4.893 -4.827 -17.723 1.00 91.00 155 GLN A O 1
ATOM 1217 N N . LEU A 1 156 ? 6.831 -4.792 -18.837 1.00 92.38 156 LEU A N 1
ATOM 1218 C CA . LEU A 1 156 ? 7.604 -4.287 -17.698 1.00 92.38 156 LEU A CA 1
ATOM 1219 C C . LEU A 1 156 ? 7.196 -2.857 -17.321 1.00 92.38 156 LEU A C 1
ATOM 1221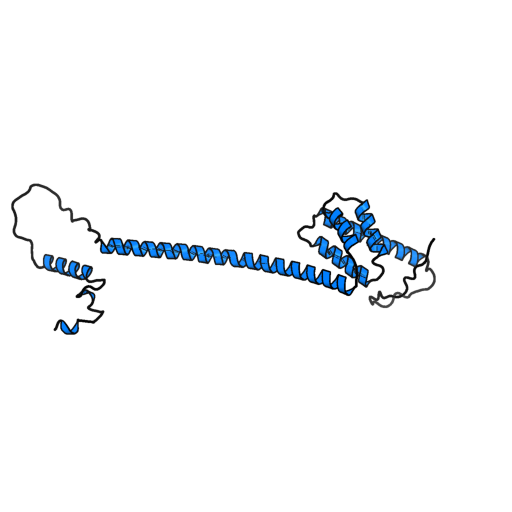 O O . LEU A 1 156 ? 7.173 -2.514 -16.141 1.00 92.38 156 LEU A O 1
ATOM 1225 N N . ARG A 1 157 ? 6.819 -2.034 -18.308 1.00 93.19 157 ARG A N 1
ATOM 1226 C CA . ARG A 1 157 ? 6.307 -0.672 -18.084 1.00 93.19 157 ARG A CA 1
ATOM 1227 C C . ARG A 1 157 ? 4.979 -0.675 -17.336 1.00 93.19 157 ARG A C 1
ATOM 1229 O O . ARG A 1 157 ? 4.794 0.104 -16.407 1.00 93.19 157 ARG A O 1
ATOM 1236 N N . GLU A 1 158 ? 4.066 -1.557 -17.715 1.00 92.75 158 GLU A N 1
ATOM 1237 C CA . GLU A 1 158 ? 2.791 -1.714 -17.018 1.00 92.75 158 GLU A CA 1
ATOM 1238 C C . GLU A 1 158 ? 3.002 -2.217 -15.584 1.00 92.75 158 GLU A C 1
ATOM 1240 O O . GLU A 1 158 ? 2.444 -1.658 -14.635 1.00 92.75 158 GLU A O 1
ATOM 1245 N N . VAL A 1 159 ? 3.876 -3.212 -15.404 1.00 95.00 159 VAL A N 1
ATOM 1246 C CA . VAL A 1 159 ? 4.210 -3.763 -14.084 1.00 95.00 159 VAL A CA 1
ATOM 1247 C C . VAL A 1 159 ? 4.820 -2.699 -13.173 1.00 95.00 159 VAL A C 1
ATOM 1249 O O . VAL A 1 159 ? 4.369 -2.553 -12.037 1.00 95.00 159 VAL A O 1
ATOM 1252 N N . VAL A 1 160 ? 5.791 -1.912 -13.652 1.00 95.81 160 VAL A N 1
ATOM 1253 C CA . VAL A 1 160 ? 6.429 -0.881 -12.818 1.00 95.81 160 VAL A CA 1
ATOM 1254 C C . VAL A 1 160 ? 5.463 0.251 -12.460 1.00 95.81 160 VAL A C 1
ATOM 1256 O O . VAL A 1 160 ? 5.481 0.720 -11.326 1.00 95.81 160 VAL A O 1
ATOM 1259 N N . LEU A 1 161 ? 4.565 0.652 -13.367 1.00 95.12 161 LEU A N 1
ATOM 1260 C CA . LEU A 1 161 ? 3.524 1.644 -13.065 1.00 95.12 161 LEU A CA 1
ATOM 1261 C C . LEU A 1 161 ? 2.528 1.117 -12.029 1.00 95.12 161 LEU A C 1
ATOM 1263 O O . LEU A 1 161 ? 2.175 1.832 -11.091 1.00 95.12 161 LEU A O 1
ATOM 1267 N N . THR A 1 162 ? 2.122 -0.147 -12.160 1.00 94.19 162 THR A N 1
ATOM 1268 C CA . THR A 1 162 ? 1.242 -0.807 -11.187 1.00 94.19 162 THR A CA 1
ATOM 1269 C C . THR A 1 162 ? 1.928 -0.896 -9.821 1.00 94.19 162 THR A C 1
ATOM 1271 O O . THR A 1 162 ? 1.301 -0.642 -8.790 1.00 94.19 162 THR A O 1
ATOM 1274 N N . TYR A 1 163 ? 3.229 -1.195 -9.796 1.00 95.88 163 TYR A N 1
ATOM 1275 C CA . TYR A 1 163 ? 4.032 -1.209 -8.575 1.00 95.88 163 TYR A CA 1
ATOM 1276 C C . TYR A 1 163 ? 4.117 0.177 -7.925 1.00 95.88 163 TYR A C 1
ATOM 1278 O O . TYR A 1 163 ? 3.797 0.311 -6.743 1.00 95.88 163 TYR A O 1
ATOM 1286 N N . LEU A 1 164 ? 4.455 1.224 -8.684 1.00 96.06 164 LEU A N 1
ATOM 1287 C CA . LEU A 1 164 ? 4.484 2.605 -8.186 1.00 96.06 164 LEU A CA 1
ATOM 1288 C C . LEU A 1 164 ? 3.127 3.031 -7.613 1.00 96.06 164 LEU A C 1
ATOM 1290 O O . LEU A 1 164 ? 3.074 3.607 -6.525 1.00 96.06 164 LEU A O 1
ATOM 1294 N N . LEU A 1 165 ? 2.028 2.682 -8.288 1.00 95.06 165 LEU A N 1
ATOM 1295 C CA . LEU A 1 165 ? 0.678 2.926 -7.785 1.00 95.06 165 LEU A CA 1
ATOM 1296 C C . LEU A 1 165 ? 0.436 2.215 -6.446 1.00 95.06 165 LEU A C 1
ATOM 1298 O O . LEU A 1 165 ? -0.081 2.834 -5.517 1.00 95.06 165 LEU A O 1
ATOM 1302 N N . SER A 1 166 ? 0.844 0.948 -6.312 1.00 94.25 166 SER A N 1
ATOM 1303 C CA . SER A 1 166 ? 0.701 0.209 -5.048 1.00 94.25 166 SER A CA 1
ATOM 1304 C C . SER A 1 166 ? 1.474 0.859 -3.896 1.00 94.25 166 SER A C 1
ATOM 1306 O O . SER A 1 166 ? 0.949 0.949 -2.789 1.00 94.25 166 SER A O 1
ATOM 1308 N N . ARG A 1 167 ? 2.668 1.409 -4.163 1.00 94.06 167 ARG A N 1
ATOM 1309 C CA . ARG A 1 167 ? 3.464 2.133 -3.160 1.00 94.06 167 ARG A CA 1
ATOM 1310 C C . ARG A 1 167 ? 2.808 3.450 -2.744 1.00 94.06 167 ARG A C 1
ATOM 1312 O O . ARG A 1 167 ? 2.864 3.803 -1.576 1.00 94.06 167 ARG A O 1
ATOM 1319 N N . VAL A 1 168 ? 2.174 4.172 -3.668 1.00 94.81 168 VAL A N 1
ATOM 1320 C CA . VAL A 1 168 ? 1.482 5.449 -3.386 1.00 94.81 168 VAL A CA 1
ATOM 1321 C C . VAL A 1 168 ? 0.160 5.249 -2.631 1.00 94.81 168 VAL A C 1
ATOM 1323 O O . VAL A 1 168 ? -0.230 6.110 -1.833 1.00 94.81 168 VAL A O 1
ATOM 1326 N N . LYS A 1 169 ? -0.525 4.124 -2.880 1.00 91.81 169 LYS A N 1
ATOM 1327 C CA . LYS A 1 169 ? -1.760 3.719 -2.186 1.00 91.81 169 LYS A CA 1
ATOM 1328 C C . LYS A 1 169 ? -1.526 3.225 -0.757 1.00 91.81 169 LYS A C 1
ATOM 1330 O O . LYS A 1 169 ? -2.487 3.151 0.002 1.00 91.81 169 LYS A O 1
ATOM 1335 N N . ASP A 1 170 ? -0.291 2.878 -0.405 1.00 91.00 170 ASP A N 1
ATOM 1336 C CA . ASP A 1 170 ? 0.070 2.440 0.941 1.00 91.00 170 ASP A CA 1
ATOM 1337 C C . ASP A 1 170 ? -0.312 3.514 1.977 1.00 91.00 170 ASP A C 1
ATOM 1339 O O . ASP A 1 170 ? -0.031 4.703 1.802 1.00 91.00 170 ASP A O 1
ATOM 1343 N N . SER A 1 171 ? -0.946 3.102 3.075 1.00 89.00 171 SER A N 1
ATOM 1344 C CA . SER A 1 171 ? -1.311 3.997 4.178 1.00 89.00 171 SER A CA 1
ATOM 1345 C C . SER A 1 171 ? -0.091 4.651 4.836 1.00 89.00 171 SER A C 1
ATOM 1347 O O . SER A 1 171 ? -0.227 5.710 5.444 1.00 89.00 171 SER A O 1
ATOM 1349 N N . GLN A 1 172 ? 1.097 4.049 4.712 1.00 90.62 172 GLN A N 1
ATOM 1350 C CA . GLN A 1 172 ? 2.365 4.595 5.214 1.00 90.62 172 GLN A CA 1
ATOM 1351 C C . GLN A 1 172 ? 3.046 5.562 4.228 1.00 90.62 172 GLN A C 1
ATOM 1353 O O . GLN A 1 172 ? 4.096 6.127 4.540 1.00 90.62 172 GLN A O 1
ATOM 1358 N N . ALA A 1 173 ? 2.500 5.753 3.023 1.00 92.62 173 ALA A N 1
ATOM 1359 C CA . ALA A 1 173 ? 3.040 6.715 2.071 1.00 92.62 173 ALA A CA 1
ATOM 1360 C C . ALA A 1 173 ? 2.752 8.150 2.527 1.00 92.62 173 ALA A C 1
ATOM 1362 O O . ALA A 1 173 ? 1.600 8.533 2.761 1.00 92.62 173 ALA A O 1
ATOM 1363 N N . THR A 1 174 ? 3.804 8.962 2.615 1.00 93.06 174 THR A N 1
ATOM 1364 C CA . THR A 1 174 ? 3.686 10.395 2.918 1.00 93.06 174 THR A CA 1
ATOM 1365 C C . THR A 1 174 ? 3.245 11.188 1.685 1.00 93.06 174 THR A C 1
ATOM 1367 O O . THR A 1 174 ? 3.530 10.801 0.554 1.00 93.06 174 THR A O 1
ATOM 1370 N N . ASP A 1 175 ? 2.602 12.345 1.860 1.00 92.62 175 ASP A N 1
ATOM 1371 C CA . ASP A 1 175 ? 2.197 13.181 0.713 1.00 92.62 175 ASP A CA 1
ATOM 1372 C C . ASP A 1 175 ? 3.392 13.673 -0.113 1.00 92.62 175 ASP A C 1
ATOM 1374 O O . ASP A 1 175 ? 3.329 13.729 -1.342 1.00 92.62 175 ASP A O 1
ATOM 1378 N N . ASN A 1 176 ? 4.522 13.937 0.550 1.00 91.25 176 ASN A N 1
ATOM 1379 C CA . ASN A 1 176 ? 5.784 14.233 -0.125 1.00 91.25 176 ASN A CA 1
ATOM 1380 C C . ASN A 1 176 ? 6.251 13.060 -0.994 1.00 91.25 176 ASN A C 1
ATOM 1382 O O . ASN A 1 176 ? 6.691 13.277 -2.120 1.00 91.25 176 ASN A O 1
ATOM 1386 N N . PHE A 1 177 ? 6.123 11.820 -0.515 1.00 93.88 177 PHE A N 1
ATOM 1387 C CA . PHE A 1 177 ? 6.424 10.642 -1.324 1.00 93.88 177 PHE A CA 1
ATOM 1388 C C . PHE A 1 177 ? 5.512 10.538 -2.549 1.00 93.88 177 PHE A C 1
ATOM 1390 O O . PHE A 1 177 ? 6.011 10.319 -3.653 1.00 93.88 177 PHE A O 1
ATOM 1397 N N . ARG A 1 178 ? 4.199 10.768 -2.394 1.00 94.62 178 ARG A N 1
ATOM 1398 C CA . ARG A 1 178 ? 3.249 10.768 -3.525 1.00 94.62 178 ARG A CA 1
ATOM 1399 C C . ARG A 1 178 ? 3.651 11.789 -4.590 1.00 94.62 178 ARG A C 1
ATOM 1401 O O . ARG A 1 178 ? 3.664 11.470 -5.779 1.00 94.62 178 ARG A O 1
ATOM 1408 N N . LEU A 1 179 ? 4.046 12.987 -4.157 1.00 93.62 179 LEU A N 1
ATOM 1409 C CA . LEU A 1 179 ? 4.553 14.036 -5.040 1.00 93.62 179 LEU A CA 1
ATOM 1410 C C . LEU A 1 179 ? 5.869 13.630 -5.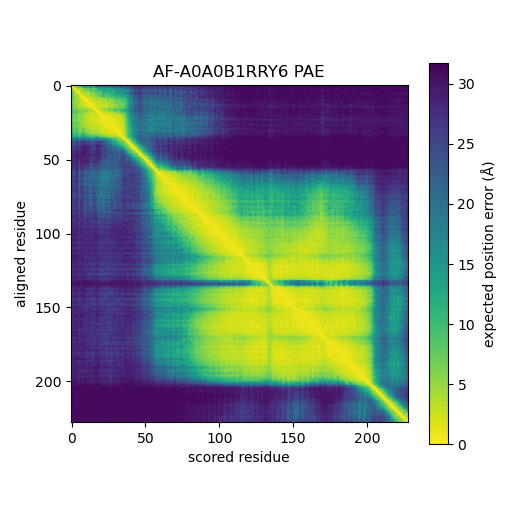727 1.00 93.62 179 LEU A C 1
ATOM 1412 O O . LEU A 1 179 ? 6.023 13.826 -6.930 1.00 93.62 179 LEU A O 1
ATOM 1416 N N . ASN A 1 180 ? 6.799 13.013 -4.996 1.00 93.25 180 ASN A N 1
ATOM 1417 C CA . ASN A 1 180 ? 8.063 12.532 -5.559 1.00 93.25 180 ASN A CA 1
ATOM 1418 C C . ASN A 1 180 ? 7.840 11.454 -6.631 1.00 93.25 180 ASN A C 1
ATOM 1420 O O . ASN A 1 180 ? 8.464 11.510 -7.690 1.00 93.25 180 ASN A O 1
ATOM 1424 N N . VAL A 1 181 ? 6.930 10.503 -6.394 1.00 95.06 181 VAL A N 1
ATOM 1425 C CA . VAL A 1 181 ? 6.564 9.481 -7.390 1.00 95.06 181 VAL A CA 1
ATOM 1426 C C . VAL A 1 181 ? 5.952 10.125 -8.635 1.00 95.06 181 VAL A C 1
ATOM 1428 O O . VAL A 1 181 ? 6.277 9.719 -9.751 1.00 95.06 181 VAL A O 1
ATOM 1431 N N . LEU A 1 182 ? 5.134 11.170 -8.474 1.00 94.81 182 LEU A N 1
ATOM 1432 C CA . LEU A 1 182 ? 4.594 11.925 -9.605 1.00 94.81 182 LEU A CA 1
ATOM 1433 C C . LEU A 1 182 ? 5.711 12.554 -10.456 1.00 94.81 182 LEU A C 1
ATOM 1435 O O . LEU A 1 182 ? 5.653 12.469 -11.682 1.00 94.81 182 LEU A O 1
ATOM 1439 N N . TYR A 1 183 ? 6.754 13.114 -9.831 1.00 93.94 183 TYR A N 1
ATOM 1440 C CA . TYR A 1 183 ? 7.921 13.627 -10.560 1.00 93.94 183 TYR A CA 1
ATOM 1441 C C . TYR A 1 183 ? 8.691 12.528 -11.294 1.00 93.94 183 TYR A C 1
ATOM 1443 O O . TYR A 1 183 ? 9.073 12.729 -12.445 1.00 93.94 183 TYR A O 1
ATOM 1451 N N . VAL A 1 184 ? 8.872 11.353 -10.679 1.00 94.62 184 VAL A N 1
ATOM 1452 C CA . VAL A 1 184 ? 9.512 10.201 -11.342 1.00 94.62 184 VAL A CA 1
ATOM 1453 C C . VAL A 1 184 ? 8.745 9.807 -12.607 1.00 94.62 184 VAL A C 1
ATOM 1455 O O . VAL A 1 184 ? 9.354 9.640 -13.665 1.00 94.62 184 VAL A O 1
ATOM 1458 N N . ILE A 1 185 ? 7.417 9.686 -12.515 1.00 95.06 185 ILE A N 1
ATOM 1459 C CA . ILE A 1 185 ? 6.563 9.311 -13.652 1.00 95.06 185 ILE A CA 1
ATOM 1460 C C . ILE A 1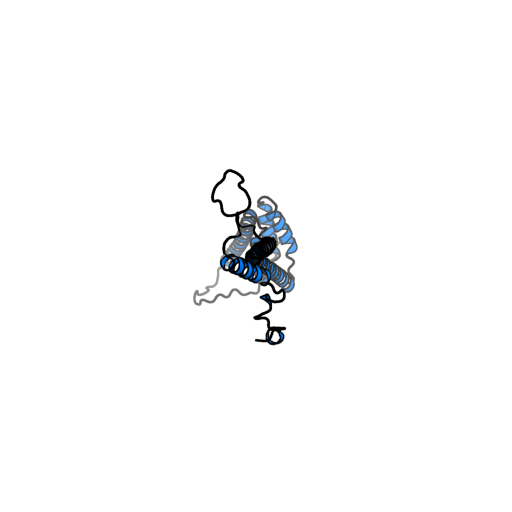 185 ? 6.596 10.395 -14.732 1.00 95.06 185 ILE A C 1
ATOM 1462 O O . ILE A 1 185 ? 6.740 10.074 -15.911 1.00 95.06 185 ILE A O 1
ATOM 1466 N N . ASN A 1 186 ? 6.497 11.668 -14.343 1.00 94.25 186 ASN A N 1
ATOM 1467 C CA . ASN A 1 186 ? 6.517 12.787 -15.279 1.00 94.25 186 ASN A CA 1
ATOM 1468 C C . ASN A 1 186 ? 7.842 12.868 -16.049 1.00 94.25 186 ASN A C 1
ATOM 1470 O O . ASN A 1 186 ? 7.827 12.929 -17.278 1.00 94.25 186 ASN A O 1
ATOM 1474 N N . ASP A 1 187 ? 8.983 12.812 -15.356 1.00 93.12 187 ASP A N 1
ATOM 1475 C CA . ASP A 1 187 ? 10.289 12.841 -16.017 1.00 93.12 187 ASP A CA 1
ATOM 1476 C C . ASP A 1 187 ? 10.468 11.644 -16.960 1.00 93.12 187 ASP A C 1
ATOM 1478 O O . ASP A 1 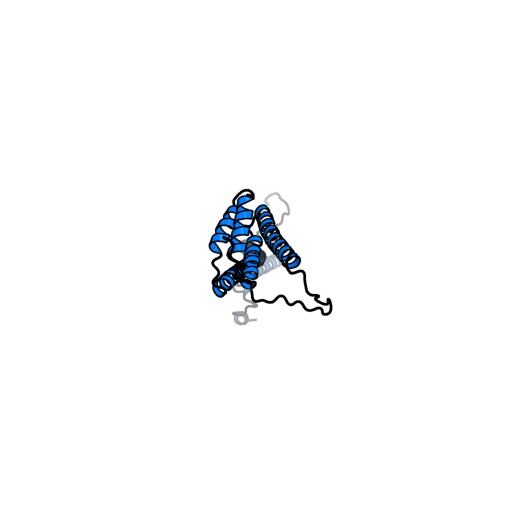187 ? 11.020 11.779 -18.055 1.00 93.12 187 ASP A O 1
ATOM 1482 N N . TRP A 1 188 ? 10.013 10.461 -16.540 1.00 93.06 188 TRP A N 1
ATOM 1483 C CA . TRP A 1 188 ? 10.109 9.258 -17.357 1.00 93.06 188 TRP A CA 1
ATOM 1484 C C . TRP A 1 188 ? 9.245 9.347 -18.622 1.00 93.06 188 TRP A C 1
ATOM 1486 O O . TRP A 1 188 ? 9.722 9.040 -19.719 1.00 93.06 188 TRP A O 1
ATOM 1496 N N . ALA A 1 189 ? 8.005 9.825 -18.494 1.00 91.69 189 ALA A N 1
ATOM 1497 C CA . ALA A 1 189 ? 7.112 10.058 -19.625 1.00 91.69 189 ALA A CA 1
ATOM 1498 C C . ALA A 1 189 ? 7.680 11.116 -20.584 1.00 91.69 189 ALA A C 1
ATOM 1500 O O . ALA A 1 189 ? 7.681 10.915 -21.801 1.00 91.69 189 ALA A O 1
ATOM 1501 N N . TYR A 1 190 ? 8.225 12.209 -20.043 1.00 91.69 190 TYR A N 1
ATOM 1502 C CA . TYR A 1 190 ? 8.853 13.264 -20.834 1.00 91.69 190 TYR A CA 1
ATOM 1503 C C . TYR A 1 190 ? 10.064 12.750 -21.623 1.00 91.69 190 TYR A C 1
ATOM 1505 O O . TYR A 1 190 ? 10.199 13.050 -22.808 1.00 91.69 190 TYR A O 1
ATOM 1513 N N . GLN A 1 191 ? 10.917 11.922 -21.011 1.00 88.50 191 GLN A N 1
ATOM 1514 C CA . GLN A 1 191 ? 12.054 11.311 -21.705 1.00 88.50 191 GLN A CA 1
ATOM 1515 C C . GLN A 1 191 ? 11.597 10.474 -22.910 1.00 88.50 191 GLN A C 1
ATOM 1517 O O . GLN A 1 191 ? 12.178 10.581 -23.991 1.00 88.50 191 GLN A O 1
ATOM 1522 N N . TRP A 1 192 ? 10.530 9.687 -22.753 1.00 87.25 192 TRP A N 1
ATOM 1523 C CA . TRP A 1 192 ? 9.948 8.926 -23.860 1.00 87.25 192 TRP A CA 1
ATOM 1524 C C . TRP A 1 192 ? 9.358 9.818 -24.951 1.00 87.25 192 TRP A C 1
ATOM 1526 O O . TRP A 1 192 ? 9.565 9.550 -26.134 1.00 87.25 192 TRP A O 1
ATOM 1536 N N . TYR A 1 193 ? 8.673 10.894 -24.568 1.00 90.00 193 TYR A N 1
ATOM 1537 C CA . TYR A 1 193 ? 8.138 11.871 -25.512 1.00 90.00 193 TYR A CA 1
ATOM 1538 C C . TYR A 1 193 ? 9.246 12.521 -26.354 1.00 90.00 193 TYR A C 1
ATOM 1540 O O . TYR A 1 193 ? 9.131 12.588 -27.577 1.00 90.00 193 TYR A O 1
ATOM 1548 N N . VAL A 1 194 ? 10.354 12.931 -25.730 1.00 89.69 194 VAL A N 1
ATOM 1549 C CA . VAL A 1 194 ? 11.504 13.505 -26.446 1.00 89.69 194 VAL A CA 1
ATOM 1550 C C . VAL A 1 194 ? 12.124 12.486 -27.404 1.00 89.69 194 VAL A C 1
ATOM 1552 O O . VAL A 1 194 ? 12.370 12.820 -28.561 1.00 89.69 194 VAL A O 1
ATOM 1555 N N . ILE A 1 195 ? 12.327 11.237 -26.970 1.00 87.88 195 ILE A N 1
ATOM 1556 C CA . ILE A 1 195 ? 12.840 10.164 -27.842 1.00 87.88 195 ILE A CA 1
ATOM 1557 C C . ILE A 1 195 ? 11.907 9.948 -29.041 1.00 87.88 195 ILE A C 1
ATOM 1559 O O . ILE A 1 195 ? 12.374 9.843 -30.176 1.00 87.88 195 ILE A O 1
ATOM 1563 N N . PHE A 1 196 ? 10.594 9.927 -28.806 1.00 87.88 196 PHE A N 1
ATOM 1564 C CA . PHE A 1 196 ? 9.595 9.781 -29.859 1.00 87.88 196 PHE A CA 1
ATOM 1565 C C . PHE A 1 196 ? 9.648 10.936 -30.870 1.00 87.88 196 PHE A C 1
ATOM 1567 O O . PHE A 1 196 ? 9.662 10.692 -32.076 1.00 87.88 196 PHE A O 1
ATOM 1574 N N . LEU A 1 197 ? 9.749 12.184 -30.401 1.00 88.50 197 LEU A N 1
ATOM 1575 C CA . LEU A 1 197 ? 9.888 13.352 -31.275 1.00 88.50 197 LEU A CA 1
ATOM 1576 C C . LEU A 1 197 ? 11.179 13.320 -32.104 1.00 88.50 197 LEU A C 1
ATOM 1578 O O . LEU A 1 197 ? 11.142 13.621 -33.297 1.00 88.50 197 LEU A O 1
ATOM 1582 N N . LEU A 1 198 ? 12.309 12.936 -31.503 1.00 87.69 198 LEU A N 1
ATOM 1583 C CA . LEU A 1 198 ? 13.586 12.811 -32.216 1.00 87.69 198 LEU A CA 1
ATOM 1584 C C . LEU A 1 198 ? 13.519 11.730 -33.303 1.00 87.69 198 LEU A C 1
ATOM 1586 O O . LEU A 1 198 ? 14.016 11.933 -34.413 1.00 87.69 198 LEU A O 1
ATOM 1590 N N . PHE A 1 199 ? 12.858 10.606 -33.019 1.00 82.88 199 PHE A N 1
ATOM 1591 C CA . PHE A 1 199 ? 12.645 9.544 -34.001 1.00 82.88 199 PHE A CA 1
ATOM 1592 C C . PHE A 1 199 ? 11.709 9.984 -35.138 1.00 82.88 199 PHE A C 1
ATOM 1594 O O . PHE A 1 199 ? 11.978 9.722 -36.311 1.00 82.88 199 PHE A O 1
ATOM 1601 N N . TYR A 1 200 ? 10.638 10.709 -34.814 1.00 80.25 200 TYR A N 1
ATOM 1602 C CA . TYR A 1 200 ? 9.717 11.256 -35.810 1.00 80.25 200 TYR A CA 1
ATOM 1603 C C . TYR A 1 200 ? 10.400 12.291 -36.718 1.00 80.25 200 TYR A C 1
ATOM 1605 O O . TYR A 1 200 ? 10.234 12.252 -37.935 1.00 80.25 200 TYR A O 1
ATOM 1613 N N . SER A 1 201 ? 11.233 13.170 -36.149 1.00 76.56 201 SER A N 1
ATOM 1614 C CA . SER A 1 201 ? 11.977 14.186 -36.906 1.00 76.56 201 SER A CA 1
ATOM 1615 C C . SER A 1 201 ? 13.058 13.594 -37.816 1.00 76.56 201 SER A C 1
ATOM 1617 O O . SER A 1 201 ? 13.370 14.188 -38.845 1.00 76.56 201 SER A O 1
ATOM 1619 N N . THR A 1 202 ? 13.647 12.454 -37.449 1.00 69.00 202 THR A N 1
ATOM 1620 C CA . THR A 1 202 ? 14.670 11.763 -38.258 1.00 69.00 202 THR A CA 1
ATOM 1621 C C . THR A 1 202 ? 14.064 10.847 -39.322 1.00 69.00 202 THR A C 1
ATOM 1623 O O . THR A 1 202 ? 14.678 10.637 -40.364 1.00 69.00 202 THR A O 1
ATOM 1626 N N . SER A 1 203 ? 12.833 10.370 -39.118 1.00 62.88 203 SER A N 1
ATOM 1627 C CA . SER A 1 203 ? 12.100 9.504 -40.058 1.00 62.88 203 SER A CA 1
ATOM 1628 C C . SER A 1 203 ? 11.357 10.270 -41.166 1.00 62.88 203 SER A C 1
ATOM 1630 O O . SER A 1 203 ? 10.467 9.719 -41.814 1.00 62.88 203 SER A O 1
ATOM 1632 N N . GLY A 1 204 ? 11.693 11.543 -41.396 1.00 52.97 204 GLY A N 1
ATOM 1633 C CA . GLY A 1 204 ? 11.082 12.397 -42.412 1.00 52.97 204 GLY A CA 1
ATOM 1634 C C . GLY A 1 204 ? 11.351 11.934 -43.847 1.00 52.97 204 GLY A C 1
ATOM 1635 O O . GLY A 1 204 ? 12.215 12.486 -44.516 1.00 52.97 204 GLY A O 1
ATOM 1636 N N . THR A 1 205 ? 10.616 10.921 -44.315 1.00 48.72 205 THR A N 1
ATOM 1637 C CA . THR A 1 205 ? 10.091 10.730 -45.685 1.00 48.72 205 THR A CA 1
ATOM 1638 C C . THR A 1 205 ? 9.340 9.396 -45.754 1.00 48.72 205 THR A C 1
ATOM 1640 O O . THR A 1 205 ? 9.930 8.343 -45.962 1.00 48.72 205 THR A O 1
ATOM 1643 N N . ASN A 1 206 ? 8.020 9.432 -45.551 1.00 44.03 206 ASN A N 1
ATOM 1644 C CA . ASN A 1 206 ? 7.010 8.865 -46.457 1.00 44.03 206 ASN A CA 1
ATOM 1645 C C . ASN A 1 206 ? 5.621 8.953 -45.806 1.00 44.03 206 ASN A C 1
ATOM 1647 O O . ASN A 1 206 ? 5.392 8.486 -44.693 1.00 44.03 206 ASN A O 1
ATOM 1651 N N . SER A 1 207 ? 4.710 9.601 -46.526 1.00 47.59 207 SER A N 1
ATOM 1652 C CA . SER A 1 207 ? 3.335 9.927 -46.161 1.00 47.59 207 SER A CA 1
ATOM 1653 C C . SER A 1 207 ? 2.572 8.768 -45.513 1.00 47.59 207 SER A C 1
ATOM 1655 O O . SER A 1 207 ? 2.328 7.754 -46.165 1.00 47.59 207 SER A O 1
ATOM 1657 N N . PHE A 1 208 ? 2.088 8.954 -44.282 1.00 40.22 208 PHE A N 1
ATOM 1658 C CA . PHE A 1 208 ? 1.033 8.112 -43.718 1.00 40.22 208 PHE A CA 1
ATOM 1659 C C . PHE A 1 208 ? -0.277 8.893 -43.638 1.00 40.22 208 PHE A C 1
ATOM 1661 O O . PHE A 1 208 ? -0.397 9.903 -42.948 1.00 40.22 208 PHE A O 1
ATOM 1668 N N . ASN A 1 209 ? -1.245 8.414 -44.417 1.00 35.19 209 ASN A N 1
ATOM 1669 C CA . ASN A 1 209 ? -2.598 8.935 -44.515 1.00 35.19 209 ASN A CA 1
ATOM 1670 C C . ASN A 1 209 ? -3.322 8.778 -43.170 1.00 35.19 209 ASN A C 1
ATOM 1672 O O . ASN A 1 209 ? -3.465 7.671 -42.648 1.00 35.19 209 ASN A O 1
ATOM 1676 N N . LEU A 1 210 ? -3.811 9.898 -42.645 1.00 40.19 210 LEU A N 1
ATOM 1677 C CA . LEU A 1 210 ? -4.603 10.000 -41.426 1.00 40.19 210 LEU A CA 1
ATOM 1678 C C . LEU A 1 210 ? -6.048 9.547 -41.703 1.00 40.19 210 LEU A C 1
ATOM 1680 O O . LEU A 1 210 ? -6.970 10.354 -41.747 1.00 40.19 210 LEU A O 1
ATOM 1684 N N . ALA A 1 211 ? -6.254 8.254 -41.947 1.00 40.06 211 ALA A N 1
ATOM 1685 C CA . ALA A 1 211 ? -7.591 7.693 -42.113 1.00 40.06 211 ALA A CA 1
ATOM 1686 C C . ALA A 1 211 ? -7.633 6.235 -41.650 1.00 40.06 211 ALA A C 1
ATOM 1688 O O . ALA A 1 211 ? -7.523 5.314 -42.456 1.00 40.06 211 ALA A O 1
ATOM 1689 N N . LYS A 1 212 ? -7.790 6.049 -40.335 1.00 36.66 212 LYS A N 1
ATOM 1690 C CA . LYS A 1 212 ? -8.674 5.068 -39.673 1.00 36.66 212 LYS A CA 1
ATOM 1691 C C . LYS A 1 212 ? -8.288 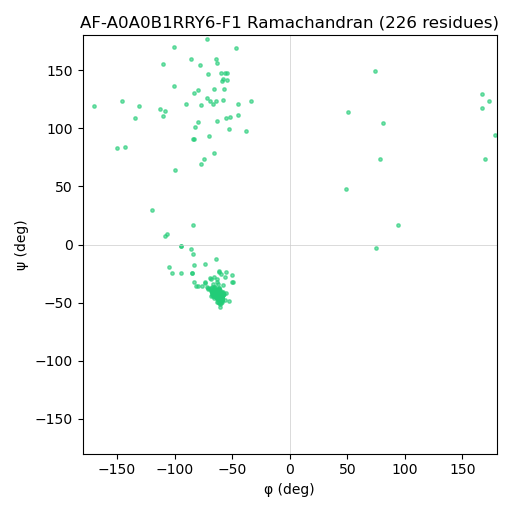4.988 -38.201 1.00 36.66 212 LYS A C 1
ATOM 1693 O O . LYS A 1 212 ? -7.175 4.608 -37.856 1.00 36.66 212 LYS A O 1
ATOM 1698 N N . GLY A 1 213 ? -9.230 5.361 -37.339 1.00 45.69 213 GLY A N 1
ATOM 1699 C CA . GLY A 1 213 ? -9.119 5.129 -35.910 1.00 45.69 213 GLY A CA 1
ATOM 1700 C C . GLY A 1 213 ? -8.959 3.639 -35.634 1.00 45.69 213 GLY A C 1
ATOM 1701 O O . GLY A 1 213 ? -9.770 2.835 -36.083 1.00 45.69 213 GLY A O 1
ATOM 1702 N N . SER A 1 214 ? -7.895 3.290 -34.923 1.00 31.69 214 SER A N 1
ATOM 1703 C CA . SER A 1 214 ? -7.747 2.089 -34.104 1.00 31.69 214 SER A CA 1
ATOM 1704 C C . SER A 1 214 ? -6.470 2.275 -33.300 1.00 31.69 214 SER A C 1
ATOM 1706 O O . SER A 1 214 ? -5.390 2.436 -33.861 1.00 31.69 214 SER A O 1
ATOM 1708 N N . VAL A 1 215 ? -6.608 2.288 -31.979 1.00 46.56 215 VAL A N 1
ATOM 1709 C CA . VAL A 1 215 ? -5.496 2.116 -31.047 1.00 46.56 215 VAL A CA 1
ATOM 1710 C C . VAL A 1 215 ? -4.750 0.843 -31.448 1.00 46.56 215 VAL A C 1
ATOM 1712 O O . VAL A 1 215 ? -5.277 -0.252 -31.293 1.00 46.56 215 VAL A O 1
ATOM 1715 N N . LEU A 1 216 ? -3.541 0.986 -31.985 1.00 35.22 216 LEU A N 1
ATOM 1716 C CA . LEU A 1 216 ? -2.593 -0.109 -32.153 1.00 35.22 216 LEU A CA 1
ATOM 1717 C C . LEU A 1 216 ? -1.185 0.439 -31.894 1.00 35.22 216 LEU A C 1
ATOM 1719 O O . LEU A 1 216 ? -0.438 0.785 -32.802 1.00 35.22 216 LEU A O 1
ATOM 1723 N N . ILE A 1 217 ? -0.821 0.489 -30.614 1.00 49.00 217 ILE A N 1
ATOM 1724 C CA . ILE A 1 217 ? 0.565 0.246 -30.219 1.00 49.00 217 ILE A CA 1
ATO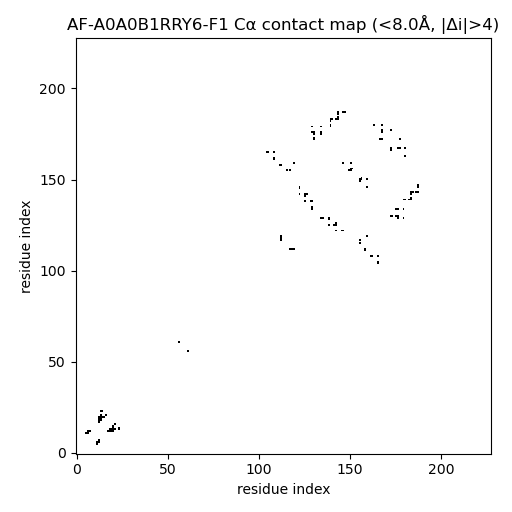M 1725 C C . ILE A 1 217 ? 0.692 -1.281 -30.165 1.00 49.00 217 ILE A C 1
ATOM 1727 O O . ILE A 1 217 ? 0.155 -1.895 -29.243 1.00 49.00 217 ILE A O 1
ATOM 1731 N N . PRO A 1 218 ? 1.284 -1.928 -31.186 1.00 40.75 218 PRO A N 1
ATOM 1732 C CA . PRO A 1 218 ? 2.218 -2.991 -30.839 1.00 40.75 218 PRO A CA 1
ATOM 1733 C C . PRO A 1 218 ? 3.419 -3.145 -31.793 1.00 40.75 218 PRO A C 1
ATOM 1735 O O . PRO A 1 218 ? 3.286 -3.497 -32.960 1.00 40.75 218 PRO A O 1
ATOM 1738 N N . ARG A 1 219 ? 4.588 -3.046 -31.144 1.00 48.91 219 ARG A N 1
ATOM 1739 C CA . ARG A 1 219 ? 5.672 -4.045 -31.065 1.00 48.91 219 ARG A CA 1
ATOM 1740 C C . ARG A 1 219 ? 6.602 -4.328 -32.254 1.00 48.91 219 ARG A C 1
ATOM 1742 O O . ARG A 1 219 ? 6.242 -4.389 -33.416 1.00 48.91 219 ARG A O 1
ATOM 1749 N N . HIS A 1 220 ? 7.813 -4.696 -31.823 1.00 38.84 220 HIS A N 1
ATOM 1750 C CA . HIS A 1 220 ? 8.918 -5.315 -32.552 1.00 38.84 220 HIS A CA 1
ATOM 1751 C C . HIS A 1 220 ? 9.761 -4.386 -33.425 1.00 38.84 220 HIS A C 1
ATOM 1753 O O . HIS A 1 220 ? 9.748 -4.469 -34.647 1.00 38.84 220 HIS A O 1
ATOM 1759 N N . LYS A 1 221 ? 10.592 -3.575 -32.756 1.00 37.47 221 LYS A N 1
ATOM 1760 C CA . LYS A 1 221 ? 12.067 -3.571 -32.886 1.00 37.47 221 LYS A CA 1
ATOM 1761 C C . LYS A 1 221 ? 12.635 -2.341 -32.163 1.00 37.47 221 LYS A C 1
ATOM 1763 O O . LYS A 1 221 ? 13.122 -1.410 -32.789 1.00 37.47 221 LYS A O 1
ATOM 1768 N N . CYS A 1 222 ? 12.643 -2.357 -30.829 1.00 39.16 222 CYS A N 1
ATOM 1769 C CA . CYS A 1 222 ? 13.667 -1.603 -30.101 1.00 39.16 222 CYS A CA 1
ATOM 1770 C C . CYS A 1 222 ? 14.973 -2.393 -30.237 1.00 39.16 222 CYS A C 1
ATOM 1772 O O . CYS A 1 222 ? 15.381 -3.105 -29.325 1.00 39.16 222 CYS A O 1
ATOM 1774 N N . TYR A 1 223 ? 15.577 -2.349 -31.426 1.00 38.91 223 T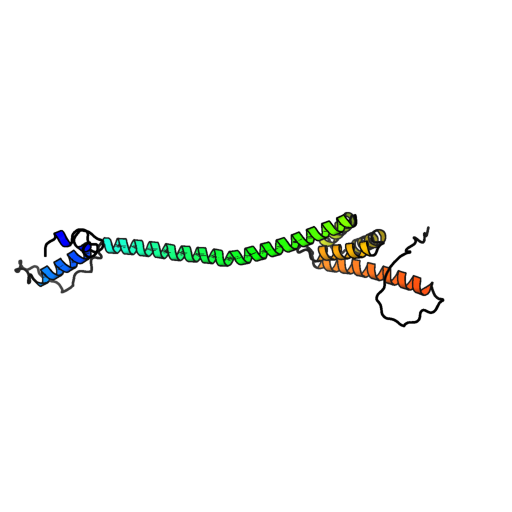YR A N 1
ATOM 1775 C CA . TYR A 1 223 ? 16.980 -2.704 -31.546 1.00 38.91 223 TYR A CA 1
ATOM 1776 C C . TYR A 1 223 ? 17.754 -1.628 -30.799 1.00 38.91 223 TYR A C 1
ATOM 1778 O O . TYR A 1 223 ? 17.646 -0.444 -31.112 1.00 38.91 223 TYR A O 1
ATOM 1786 N N . LEU A 1 224 ? 18.497 -2.078 -29.794 1.00 45.09 224 LEU A N 1
ATOM 1787 C CA . LEU A 1 224 ? 19.677 -1.421 -29.263 1.00 45.09 224 LEU A CA 1
ATOM 1788 C C . LEU A 1 224 ? 20.471 -0.805 -30.425 1.00 45.09 224 LEU A C 1
ATOM 1790 O O . LEU A 1 224 ? 21.224 -1.500 -31.105 1.00 45.09 224 LEU A O 1
ATOM 1794 N N . ALA A 1 225 ? 20.289 0.490 -30.670 1.00 33.69 225 ALA A N 1
ATOM 1795 C CA . ALA A 1 225 ? 21.238 1.272 -31.436 1.00 33.69 225 ALA A CA 1
ATOM 1796 C C . ALA A 1 225 ? 22.311 1.711 -30.445 1.00 33.69 225 ALA A C 1
ATOM 1798 O O . ALA A 1 225 ? 22.186 2.699 -29.726 1.00 33.69 225 ALA A O 1
ATOM 1799 N N . THR A 1 226 ? 23.318 0.851 -30.363 1.00 42.66 226 THR A N 1
ATOM 1800 C CA . THR A 1 226 ? 24.644 1.079 -29.813 1.00 42.66 226 THR A CA 1
ATOM 1801 C C . THR A 1 226 ? 25.094 2.518 -30.059 1.00 42.66 226 THR A C 1
ATOM 1803 O O . THR A 1 226 ? 25.194 2.932 -31.210 1.00 42.66 226 THR A O 1
ATOM 1806 N N . TYR A 1 227 ? 25.438 3.248 -29.003 1.00 30.48 227 TYR A N 1
ATOM 1807 C CA . TYR A 1 227 ? 26.398 4.339 -29.117 1.00 30.48 227 TYR A CA 1
ATOM 1808 C C . TYR A 1 227 ? 27.438 4.187 -28.012 1.00 30.48 227 TYR A C 1
ATOM 1810 O O . TYR A 1 227 ? 27.102 4.104 -26.831 1.00 30.48 227 TYR A O 1
ATOM 1818 N N . ARG A 1 228 ? 28.680 4.027 -28.482 1.00 34.72 228 ARG A N 1
ATOM 1819 C CA . ARG A 1 228 ? 29.932 4.166 -27.735 1.00 34.72 228 ARG A CA 1
ATOM 1820 C C . ARG A 1 228 ? 29.975 5.474 -26.961 1.00 34.72 228 ARG A C 1
ATOM 1822 O O . ARG A 1 228 ? 29.459 6.474 -27.507 1.00 34.72 228 ARG A O 1
#

Radius of gyration: 46.11 Å; Cα contacts (8 Å, |Δi|>4): 76; chains: 1; bounding box: 95×50×130 Å

Secondary structure (DSSP, 8-state):
--GGGTTT-GGGGGGTT-TTHHHHHHHHHHHHHHHSPPPPPPPPPP-----PPP----HHHHHHHHHHHHHHHHHHHHHHHHHHHHHHHHHHHHHHHHHHHHHHHHHHHHHHHHHTT---HHHHHHHHHHHHS---HHHHHHHHHHHHHH--SHHHHHHHHHHHHHHHHSTT--HHHHHHHHHHHHHHHHHHHHHHHHHHHHS-------------------------

Nearest PDB structures (foldseek):
  8i7r-assembly1_Fc  TM=2.686E-01  e=8.560E+00  Mus musculus

Solvent-accessible surface area (backbone atoms only — not comparable to full-atom values): 13926 Å² total; per-residue (Å²): 136,65,71,77,78,44,64,94,38,77,91,44,28,38,78,76,74,34,99,50,17,69,60,49,54,50,54,52,51,55,52,51,52,67,71,50,64,84,77,83,88,73,85,92,78,85,86,79,76,99,67,80,80,75,86,76,76,49,71,67,56,54,52,49,53,51,52,52,50,52,51,50,50,51,50,55,53,49,51,51,50,52,48,52,50,65,64,46,51,58,58,52,50,51,53,51,51,53,50,52,50,54,51,52,54,51,50,50,51,54,50,53,34,60,74,67,71,52,87,55,61,72,58,48,55,53,49,52,48,46,52,76,44,76,93,47,72,64,58,38,52,49,49,31,50,50,47,63,73,71,36,78,45,74,68,45,43,52,50,50,53,54,49,52,49,54,55,55,68,36,90,85,47,39,72,68,29,46,52,46,52,50,49,26,52,49,55,46,52,49,53,51,50,52,53,50,50,54,50,56,68,71,59,76,80,78,93,78,81,93,77,75,96,68,97,72,93,75,86,90,76,88,66,84,78,82,74,134

Sequence (228 aa):
MTMEKQDGNPKFAFLYGGPFNEYYRFCVNMEIQKLRGPPPPLPPHPGNGCLGPPPVESEAIRKMNGQKEQLRQQITDSERNLKAHHDAIPAMKEAQVAQAIVLSETQKMTQILANVNFDVSPLGAILDQLNTGKCSKDLVSTSRKWIFEHCQTDQLREVVLTYLLSRVKDSQATDNFRLNVLYVINDWAYQWYVIFLLFYSTSGTNSFNLAKGSVLIPRHKCYLATYR

pLDDT: mean 77.59, std 20.44, range [30.48, 96.5]

InterPro domains:
  IPR000061 SWAP/Surp [PF01805] (1-28)
  IPR006569 CID domain [PF04818] (127-189)
  IPR006569 CID domain [PS51391] (115-228)
  IPR008942 ENTH/VHS [G3DSA:1.25.40.90] (124-196)
  IPR035967 SWAP/Surp superfamily [SSF109905] (1-36)

Organism: Oesophagostomum dentatum (NCBI:txid61180)